Protein AF-B7GR57-F1 (afdb_monomer)

Solvent-accessible surface area (backbone atoms only — not comparable to full-atom values): 16287 Å² total; per-residue (Å²): 136,65,60,49,99,82,72,48,80,60,81,83,87,83,76,80,91,86,72,89,90,76,90,75,91,73,88,84,74,77,87,74,87,81,77,70,73,80,72,57,73,64,56,53,53,49,53,54,49,53,56,53,30,71,76,46,82,80,74,50,68,68,33,56,28,34,48,54,80,97,43,78,35,36,45,68,53,46,64,75,75,43,61,93,86,35,66,67,61,32,50,50,45,28,70,60,71,50,56,72,66,59,44,58,46,41,75,79,42,72,82,38,63,66,62,43,48,68,61,19,55,61,42,35,73,76,65,27,50,38,63,38,66,62,79,57,96,78,67,78,71,88,56,83,56,63,96,82,62,60,79,76,81,49,54,66,55,89,65,86,65,53,62,66,62,47,30,54,51,50,17,72,75,72,48,76,90,49,59,47,50,72,41,36,44,34,24,55,76,69,39,26,40,41,34,28,32,31,73,87,76,71,44,77,48,72,53,76,40,71,61,69,71,63,74,62,53,70,74,37,31,36,31,55,46,98,84,78,43,46,26,43,52,91,82,76,80,79,75,75,74,78,72,74,75,75,70,75,79,77,77,76,79,78,78,81,134

Mean predicted aligned error: 21.3 Å

Sequence (257 aa):
MSTDRNNRSHRPKGLPQGVAGTFEPGTGAGPDPDVRPPEPPDRIELMELERLARTMPAPAPGDIAWRFGEHTIPQQAIDMRYGRDDIRLQRLVILTHADEDTRRMLAVHMHDHDWIRSHATPLFKDRACVIIPRPDPWETTGTNPPADAMPDTRPVWPHPVDTDLIAEDCAAHLDIRRSYTPTRVSRTGNETHVECVDDTTHARRSYRTESNIAHLPDGACIEQAADERWHVVHDDPPLPPPTPRRQAARTRRHAPA

Radius of gyration: 36.75 Å; Cα contacts (8 Å, |Δi|>4): 281; chains: 1; bounding box: 107×54×96 Å

Secondary structure (DSSP, 8-state):
--B-TT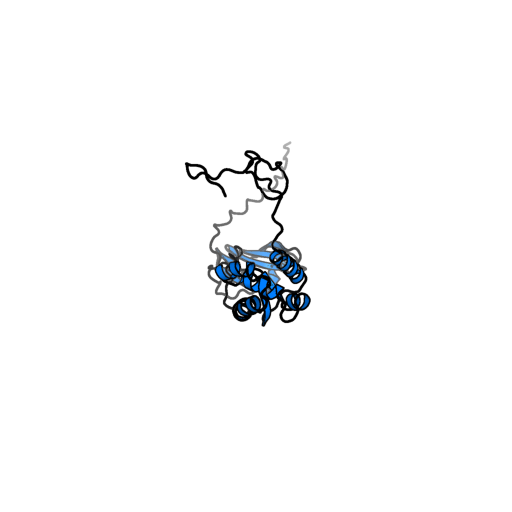S-B-PPS-PPTTSSS-----S-----TT-PPPPPHHHHHHHHHHHHHTTSPPPPTT-EEEEETTEEEEHHHHHHH--TT-HHHHHHHHHHHS-HHHHHHHHHSTT-HHHHHHHHHHHIIIIIEEE-PPPPTT----S---TT-S---SPBP-SPP-HHHHHHHHHHHS-TTS-EEEEEEEEETTEEEEEEEETTT--EEEEEESS-TT-PPTT-EEEE-TTS-EEE----PPPPPPPP-------------

Nearest PDB structures (foldseek):
  6sj9-assembly2_B  TM=4.297E-01  e=2.146E-01  Paenarthrobacter aurescens
  6sj9-assembly1_A  TM=2.996E-01  e=2.146E-01  Paenarthrobacter aurescens

Organism: Bifidobacterium longum subsp. infantis (strain ATCC 15697 / DSM 20088 / JCM 1222 / NCTC 11817 / S12) (NCBI:txid391904)

Structure (mmCIF, N/CA/C/O backbone):
data_AF-B7GR57-F1
#
_entry.id   AF-B7GR57-F1
#
loop_
_atom_site.group_PDB
_atom_site.id
_atom_site.type_symbol
_atom_site.label_atom_id
_atom_site.label_alt_id
_atom_site.label_comp_id
_atom_site.label_asym_id
_atom_site.label_entity_id
_atom_site.label_seq_id
_atom_site.pdbx_PDB_ins_code
_atom_site.Cartn_x
_atom_site.Cartn_y
_atom_site.Cartn_z
_atom_site.occupancy
_atom_site.B_iso_or_equiv
_atom_site.auth_seq_id
_atom_site.auth_comp_id
_atom_site.auth_asym_id
_atom_site.auth_atom_id
_atom_site.pdbx_PDB_model_num
ATOM 1 N N . MET A 1 1 ? 32.554 19.980 -52.578 1.00 51.47 1 MET A N 1
ATOM 2 C CA . MET A 1 1 ? 31.783 21.229 -52.386 1.00 51.47 1 MET A CA 1
ATOM 3 C C . MET A 1 1 ? 32.655 22.372 -52.872 1.00 51.47 1 MET A C 1
ATOM 5 O O . MET A 1 1 ? 33.810 22.397 -52.474 1.00 51.47 1 MET A O 1
ATOM 9 N N . SER A 1 2 ? 32.173 23.241 -53.764 1.00 48.97 2 SER A N 1
ATOM 10 C CA . SER A 1 2 ? 32.958 24.402 -54.214 1.00 48.97 2 SER A CA 1
ATOM 11 C C . SER A 1 2 ? 32.581 25.611 -53.364 1.00 48.97 2 SER A C 1
ATOM 13 O O . SER A 1 2 ? 31.403 25.957 -53.278 1.00 48.97 2 SER A O 1
ATOM 15 N N . THR A 1 3 ? 33.562 26.218 -52.711 1.00 46.53 3 THR A N 1
ATOM 16 C CA . THR A 1 3 ? 33.420 27.456 -51.938 1.00 46.53 3 THR A CA 1
ATOM 17 C C . THR A 1 3 ? 33.770 28.664 -52.805 1.00 46.53 3 THR A C 1
ATOM 19 O O . THR A 1 3 ? 34.581 28.559 -53.727 1.00 46.53 3 THR A O 1
ATOM 22 N N . ASP A 1 4 ? 33.123 29.804 -52.550 1.00 58.12 4 ASP A N 1
ATOM 23 C CA . ASP A 1 4 ? 33.490 31.072 -53.186 1.00 58.12 4 ASP A CA 1
ATOM 24 C C . ASP A 1 4 ? 34.725 31.713 -52.521 1.00 58.12 4 ASP A C 1
ATOM 26 O O . ASP A 1 4 ? 35.266 31.216 -51.530 1.00 58.12 4 ASP A O 1
ATOM 30 N N . ARG A 1 5 ? 35.180 32.849 -53.065 1.00 51.94 5 ARG A N 1
ATOM 31 C CA . ARG A 1 5 ? 36.373 33.573 -52.589 1.00 51.94 5 ARG A CA 1
ATOM 32 C C . ARG A 1 5 ? 36.265 34.071 -51.137 1.00 51.94 5 ARG A C 1
ATOM 34 O O . ARG A 1 5 ? 37.291 34.379 -50.541 1.00 51.94 5 ARG A O 1
ATOM 41 N N . ASN A 1 6 ? 35.060 34.107 -50.566 1.00 56.25 6 ASN A N 1
ATOM 42 C CA . ASN A 1 6 ? 34.787 34.472 -49.175 1.00 56.25 6 ASN A CA 1
ATOM 43 C C . ASN A 1 6 ? 34.425 33.249 -48.313 1.00 56.25 6 ASN A C 1
ATOM 45 O O . ASN A 1 6 ? 33.832 33.394 -47.243 1.00 56.25 6 ASN A O 1
ATOM 49 N N . ASN A 1 7 ? 34.799 32.047 -48.765 1.00 45.78 7 ASN A N 1
ATOM 50 C CA . ASN A 1 7 ? 34.619 30.780 -48.063 1.00 45.78 7 ASN A CA 1
ATOM 51 C C . ASN A 1 7 ? 33.151 30.443 -47.746 1.00 45.78 7 ASN A C 1
ATOM 53 O O . ASN A 1 7 ? 32.864 29.696 -46.809 1.00 45.78 7 ASN A O 1
ATOM 57 N N . ARG A 1 8 ? 32.204 30.975 -48.532 1.00 48.19 8 ARG A N 1
ATOM 58 C CA . ARG A 1 8 ? 30.791 30.599 -48.442 1.00 48.19 8 ARG A CA 1
ATOM 59 C C . ARG A 1 8 ? 30.508 29.461 -49.413 1.00 48.19 8 ARG A C 1
ATOM 61 O O . ARG A 1 8 ? 30.850 29.509 -50.594 1.00 48.19 8 ARG A O 1
ATOM 68 N N . SER A 1 9 ? 29.888 28.408 -48.899 1.00 51.06 9 SER A N 1
ATOM 69 C CA . SER A 1 9 ? 29.412 27.273 -49.685 1.00 51.06 9 SER A CA 1
ATOM 70 C C . SER A 1 9 ? 28.172 27.676 -50.485 1.00 51.06 9 SER A C 1
ATOM 72 O O . SER A 1 9 ? 27.147 28.011 -49.893 1.00 51.06 9 SER A O 1
ATOM 74 N N . HIS A 1 10 ? 28.245 27.627 -51.818 1.00 52.72 10 HIS A N 1
ATOM 75 C CA . HIS A 1 10 ? 27.093 27.862 -52.697 1.00 52.72 10 HIS A CA 1
ATOM 76 C C . HIS A 1 10 ? 26.659 26.563 -53.394 1.00 52.72 10 HIS A C 1
ATOM 78 O O . HIS A 1 10 ? 27.482 25.719 -53.756 1.00 52.72 10 HIS A O 1
ATOM 84 N N . ARG A 1 11 ? 25.345 26.393 -53.583 1.00 51.69 11 ARG A N 1
ATOM 85 C CA . ARG A 1 11 ? 24.742 25.205 -54.208 1.00 51.69 11 ARG A CA 1
ATOM 86 C C . ARG A 1 11 ? 24.835 25.298 -55.745 1.00 51.69 11 ARG A C 1
ATOM 88 O O . ARG A 1 11 ? 24.622 26.384 -56.289 1.00 51.69 11 ARG A O 1
ATOM 95 N N . PRO A 1 12 ? 25.122 24.211 -56.480 1.00 48.00 12 PRO A N 1
ATOM 96 C CA . PRO A 1 12 ? 25.027 24.220 -57.940 1.00 48.00 12 PRO A CA 1
ATOM 97 C C . PRO A 1 12 ? 23.567 24.439 -58.372 1.00 48.00 12 PRO A C 1
ATOM 99 O O . PRO A 1 12 ? 22.670 23.740 -57.902 1.00 48.00 12 PRO A O 1
ATOM 102 N N . LYS A 1 13 ? 23.313 25.424 -59.244 1.00 44.88 13 LYS A N 1
ATOM 103 C CA . LYS A 1 13 ? 21.980 25.684 -59.820 1.00 44.88 13 LYS A CA 1
ATOM 104 C C . LYS A 1 13 ? 21.628 24.564 -60.804 1.00 44.88 13 LYS A C 1
ATOM 106 O O . LYS A 1 13 ? 22.340 24.412 -61.792 1.00 44.88 13 LYS A O 1
ATOM 111 N N . GLY A 1 14 ? 20.537 23.827 -60.570 1.00 47.72 14 GLY A N 1
ATOM 112 C CA . GLY A 1 14 ? 20.011 22.909 -61.592 1.00 47.72 14 GLY A CA 1
ATOM 113 C C . GLY A 1 14 ? 19.096 21.756 -61.169 1.00 47.72 14 GLY A C 1
ATOM 114 O O . GLY A 1 14 ? 18.685 21.017 -62.055 1.00 47.72 14 GLY A O 1
ATOM 115 N N . LEU A 1 15 ? 18.749 21.568 -59.889 1.00 47.44 15 LEU A N 1
ATOM 116 C CA . LEU A 1 15 ? 17.776 20.532 -59.497 1.00 47.44 15 LEU A CA 1
ATOM 117 C C . LEU A 1 15 ? 16.394 21.130 -59.171 1.00 47.44 15 LEU A C 1
ATOM 119 O O . LEU A 1 15 ? 16.343 22.120 -58.437 1.00 47.44 15 LEU A O 1
ATOM 123 N N . PRO A 1 16 ? 15.290 20.547 -59.687 1.00 48.00 16 PRO A N 1
ATOM 124 C CA . PRO A 1 16 ? 13.930 20.966 -59.356 1.00 48.00 16 PRO A CA 1
ATOM 125 C C . PRO A 1 16 ? 13.632 20.800 -57.862 1.00 48.00 16 PRO A C 1
ATOM 127 O O . PRO A 1 16 ? 14.012 19.807 -57.240 1.00 48.00 16 PRO A O 1
ATOM 130 N N . GLN A 1 17 ? 12.931 21.776 -57.294 1.00 47.50 17 GLN A N 1
ATOM 131 C CA . GLN A 1 17 ? 12.506 21.788 -55.896 1.00 47.50 17 GLN A CA 1
ATOM 132 C C . GLN A 1 17 ? 11.404 20.729 -55.705 1.00 47.50 17 GLN A C 1
ATOM 134 O O . GLN A 1 17 ? 10.375 20.799 -56.372 1.00 47.50 17 GLN A O 1
ATOM 139 N N . GLY A 1 18 ? 11.623 19.739 -54.829 1.00 50.50 18 GLY A N 1
ATOM 140 C CA . GLY A 1 18 ? 10.564 18.811 -54.39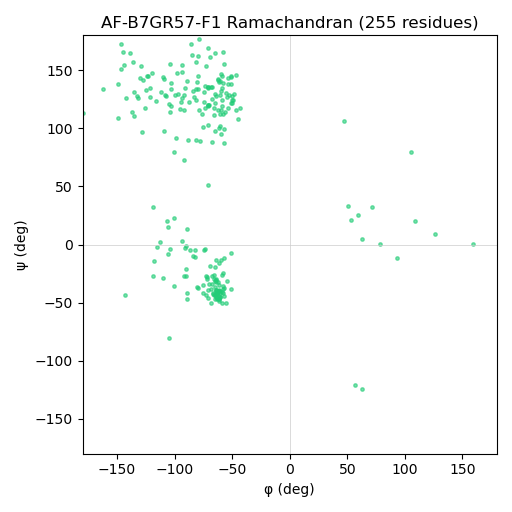8 1.00 50.50 18 GLY A CA 1
ATOM 141 C C . GLY A 1 18 ? 10.808 17.304 -54.540 1.00 50.50 18 GLY A C 1
ATOM 142 O O . GLY A 1 18 ? 9.874 16.547 -54.297 1.00 50.50 18 GLY A O 1
ATOM 143 N N . VAL A 1 19 ? 12.013 16.822 -54.873 1.00 39.34 19 VAL A N 1
ATOM 144 C CA . VAL A 1 19 ? 12.301 15.372 -54.829 1.00 39.34 19 VAL A CA 1
ATOM 145 C C . VAL A 1 19 ? 13.527 15.076 -53.965 1.00 39.34 19 VAL A C 1
ATOM 147 O O . VAL A 1 19 ? 14.629 15.524 -54.258 1.00 39.34 19 VAL A O 1
ATOM 150 N N . ALA A 1 20 ? 13.259 14.314 -52.900 1.00 40.16 20 ALA A N 1
ATOM 151 C CA . ALA A 1 20 ? 14.152 13.655 -51.945 1.00 40.16 20 ALA A CA 1
ATOM 152 C C . ALA A 1 20 ? 15.307 14.490 -51.346 1.00 40.16 20 ALA A C 1
ATOM 154 O O . ALA A 1 20 ? 16.362 14.672 -51.948 1.00 40.16 20 ALA A O 1
ATOM 155 N N . GLY A 1 21 ? 15.148 14.868 -50.069 1.00 45.56 21 GLY A N 1
ATOM 156 C CA . GLY A 1 21 ? 16.289 15.076 -49.166 1.00 45.56 21 GLY A CA 1
ATOM 157 C C . GLY A 1 21 ? 16.644 16.506 -48.752 1.00 45.56 21 GLY A C 1
ATOM 158 O O . GLY A 1 21 ? 17.762 16.713 -48.290 1.00 45.56 21 GLY A O 1
ATOM 159 N N . THR A 1 22 ? 15.748 17.494 -48.849 1.00 36.78 22 THR A N 1
ATOM 160 C CA . THR A 1 22 ? 15.976 18.800 -48.196 1.00 36.78 22 THR A CA 1
ATOM 161 C C . THR A 1 22 ? 14.734 19.331 -47.503 1.00 36.78 22 THR A C 1
ATOM 163 O O . THR A 1 22 ? 13.761 19.686 -48.159 1.00 36.78 22 THR A O 1
ATOM 166 N N . PHE A 1 23 ? 14.811 19.407 -46.176 1.00 37.41 23 PHE A N 1
ATOM 167 C CA . PHE A 1 23 ? 13.904 20.174 -45.333 1.00 37.41 23 PHE A CA 1
ATOM 168 C C . PHE A 1 23 ? 14.179 21.671 -45.561 1.00 37.41 23 PHE A C 1
ATOM 170 O O . PHE A 1 23 ? 15.308 22.121 -45.360 1.00 37.41 23 PHE A O 1
ATOM 177 N N . GLU A 1 24 ? 13.180 22.432 -46.011 1.00 36.88 24 GLU A N 1
ATOM 178 C CA . GLU A 1 24 ? 13.193 23.895 -45.908 1.00 36.88 24 GLU A CA 1
ATOM 179 C C . GLU A 1 24 ? 12.524 24.303 -44.590 1.00 36.88 24 GLU A C 1
ATOM 181 O O . GLU A 1 24 ? 11.445 23.791 -44.284 1.00 36.88 24 GLU A O 1
ATOM 186 N N . PRO A 1 25 ? 13.092 25.240 -43.809 1.00 38.09 25 PRO A N 1
ATOM 187 C CA . PRO A 1 25 ? 12.359 25.858 -42.722 1.00 38.09 25 PRO A CA 1
ATOM 188 C C . PRO A 1 25 ? 11.417 26.901 -43.336 1.00 38.09 25 PRO A C 1
ATOM 190 O O . PRO A 1 25 ? 11.780 28.060 -43.529 1.00 38.09 25 PRO A O 1
ATOM 193 N N . GLY A 1 26 ? 10.211 26.464 -43.691 1.00 33.47 26 GLY A N 1
ATOM 194 C CA . GLY A 1 26 ? 9.129 27.359 -44.075 1.00 33.47 26 GLY A CA 1
ATOM 195 C C . GLY A 1 26 ? 8.702 28.201 -42.875 1.00 33.47 26 GLY A C 1
ATOM 196 O O . GLY A 1 26 ? 8.230 27.684 -41.865 1.00 33.47 26 GLY A O 1
ATOM 197 N N . THR A 1 27 ? 8.868 29.514 -42.979 1.00 43.94 27 THR A N 1
ATOM 198 C CA . THR A 1 27 ? 8.220 30.487 -42.100 1.00 43.94 27 THR A CA 1
ATOM 199 C C . THR A 1 27 ? 6.701 30.358 -42.216 1.00 43.94 27 THR A C 1
ATOM 201 O O . THR A 1 27 ? 6.147 30.663 -43.269 1.00 43.94 27 THR A O 1
ATOM 204 N N . GLY A 1 28 ? 6.043 29.973 -41.120 1.00 42.38 28 GLY A N 1
ATOM 205 C CA . GLY A 1 28 ? 4.605 30.163 -40.917 1.00 42.38 28 GLY A CA 1
ATOM 206 C C . GLY A 1 28 ? 3.734 28.913 -41.054 1.00 42.38 28 GLY A C 1
ATOM 207 O O . GLY A 1 28 ? 3.037 28.754 -42.045 1.00 42.38 28 GLY A O 1
ATOM 208 N N . ALA A 1 29 ? 3.695 28.093 -40.006 1.00 36.88 29 ALA A N 1
ATOM 209 C CA . ALA A 1 29 ? 2.495 27.410 -39.517 1.00 36.88 29 ALA A CA 1
ATOM 210 C C . ALA A 1 29 ? 2.796 26.952 -38.082 1.00 36.88 29 ALA A C 1
ATOM 212 O O . ALA A 1 29 ? 3.901 26.486 -37.807 1.00 36.88 29 ALA A O 1
ATOM 213 N N . GLY A 1 30 ? 1.865 27.176 -37.152 1.00 38.91 30 GLY A N 1
ATOM 214 C CA . GLY A 1 30 ? 2.010 26.752 -35.757 1.00 38.91 30 GLY A CA 1
ATOM 215 C C . GLY A 1 30 ? 2.214 25.236 -35.634 1.00 38.91 30 GLY A C 1
ATOM 216 O O . GLY A 1 30 ? 1.990 24.515 -36.605 1.00 38.91 30 GLY A O 1
ATOM 217 N N . PRO A 1 31 ? 2.651 24.742 -34.462 1.00 38.84 31 PRO A N 1
ATOM 218 C CA . PRO A 1 31 ? 2.832 23.314 -34.251 1.00 38.84 31 PRO A CA 1
ATOM 219 C C . PRO A 1 31 ? 1.481 22.626 -34.444 1.00 38.84 31 PRO A C 1
ATOM 221 O O . PRO A 1 31 ? 0.562 22.852 -33.663 1.00 38.84 31 PRO A O 1
ATOM 224 N N . ASP A 1 32 ? 1.364 21.835 -35.506 1.00 40.41 32 ASP A N 1
ATOM 225 C CA . ASP A 1 32 ? 0.252 20.915 -35.700 1.00 40.41 32 ASP A CA 1
ATOM 226 C C . ASP A 1 32 ? 0.361 19.844 -34.597 1.00 40.41 32 ASP A C 1
ATOM 228 O O . ASP A 1 32 ? 1.355 19.108 -34.568 1.00 40.41 32 ASP A O 1
ATOM 232 N N . PRO A 1 33 ? -0.557 19.800 -33.614 1.00 43.97 33 PRO A N 1
ATOM 233 C CA . PRO A 1 33 ? -0.409 18.946 -32.437 1.00 43.97 33 PRO A CA 1
ATOM 234 C C . PRO A 1 33 ? -0.648 17.453 -32.724 1.00 43.97 33 PRO A C 1
ATOM 236 O O . PRO A 1 33 ? -0.456 16.639 -31.821 1.00 43.97 33 PRO A O 1
ATOM 239 N N . ASP A 1 34 ? -1.031 17.082 -33.952 1.00 47.88 34 ASP A N 1
ATOM 240 C CA . ASP A 1 34 ? -1.599 15.760 -34.250 1.00 47.88 34 ASP A CA 1
ATOM 241 C C . ASP A 1 34 ? -0.665 14.754 -34.944 1.00 47.88 34 ASP A C 1
ATOM 243 O O . ASP A 1 34 ? -1.030 13.586 -35.091 1.00 47.88 34 ASP A O 1
ATOM 247 N N . VAL A 1 35 ? 0.569 15.121 -35.310 1.00 46.31 35 VAL A N 1
ATOM 248 C CA . VAL A 1 35 ? 1.545 14.141 -35.831 1.00 46.31 35 VAL A CA 1
ATOM 249 C C . VAL A 1 35 ? 2.523 13.748 -34.731 1.00 46.31 35 VAL A C 1
ATOM 251 O O . VAL A 1 35 ? 3.656 14.227 -34.651 1.00 46.31 35 VAL A O 1
ATOM 254 N N . ARG A 1 36 ? 2.078 12.841 -33.857 1.00 44.88 36 ARG A N 1
ATOM 255 C CA . ARG A 1 36 ? 2.979 12.157 -32.925 1.00 44.88 36 ARG A CA 1
ATOM 256 C C . ARG A 1 36 ? 3.954 11.292 -33.741 1.00 44.88 36 ARG A C 1
ATOM 258 O O . ARG A 1 36 ? 3.491 10.519 -34.582 1.00 44.88 36 ARG A O 1
ATOM 265 N N . PRO A 1 37 ? 5.280 11.379 -33.514 1.00 45.72 37 PRO A N 1
ATOM 266 C CA . PRO A 1 37 ? 6.219 10.410 -34.072 1.00 45.72 37 PRO A CA 1
ATOM 267 C C . PRO A 1 37 ? 5.743 8.989 -33.736 1.00 45.72 37 PRO A C 1
ATOM 269 O O . PRO A 1 37 ? 5.202 8.807 -32.638 1.00 45.72 37 PRO A O 1
ATOM 272 N N . PRO A 1 38 ? 5.923 7.995 -34.630 1.00 49.47 38 PRO A N 1
ATOM 273 C CA . PRO A 1 38 ? 5.580 6.619 -34.303 1.00 49.47 38 PRO A CA 1
ATOM 274 C C . PRO A 1 38 ? 6.282 6.253 -33.000 1.00 49.47 38 PRO A C 1
ATOM 276 O O . PRO A 1 38 ? 7.480 6.509 -32.838 1.00 49.47 38 PRO A O 1
ATOM 279 N N . GLU A 1 39 ? 5.514 5.734 -32.045 1.00 54.12 39 GLU A N 1
ATOM 280 C CA . GLU A 1 39 ? 6.090 5.353 -30.767 1.00 54.12 39 GLU A CA 1
ATOM 281 C C . GLU A 1 39 ? 7.199 4.321 -31.012 1.00 54.12 39 GLU A C 1
ATOM 283 O O . GLU A 1 39 ? 7.040 3.450 -31.876 1.00 54.12 39 GLU A O 1
ATOM 288 N N . PRO A 1 40 ? 8.340 4.419 -30.303 1.00 61.91 40 PRO A N 1
ATOM 289 C CA . PRO A 1 40 ? 9.406 3.440 -30.442 1.00 61.91 40 PRO A CA 1
ATOM 290 C C . PRO A 1 40 ? 8.826 2.028 -30.275 1.00 61.91 40 PRO A C 1
ATOM 292 O O . PRO A 1 40 ? 8.003 1.832 -29.378 1.00 61.91 40 PRO A O 1
ATOM 295 N N . PRO A 1 41 ? 9.240 1.042 -31.090 1.00 64.38 41 PRO A N 1
ATOM 296 C CA . PRO A 1 41 ? 8.655 -0.302 -31.072 1.00 64.38 41 PRO A CA 1
ATOM 297 C C . PRO A 1 41 ? 8.683 -0.938 -29.674 1.00 64.38 41 PRO A C 1
ATOM 299 O O . PRO A 1 41 ? 7.759 -1.648 -29.294 1.00 64.38 41 PRO A O 1
ATOM 302 N N . ASP A 1 42 ? 9.688 -0.597 -28.868 1.00 71.88 42 ASP A N 1
ATOM 303 C CA . ASP A 1 42 ? 9.821 -1.080 -27.495 1.00 71.88 42 ASP A CA 1
ATOM 304 C C . ASP A 1 42 ? 8.790 -0.456 -26.528 1.00 71.88 42 ASP A C 1
ATOM 306 O O . ASP A 1 42 ? 8.374 -1.093 -25.566 1.00 71.88 42 ASP A O 1
ATOM 310 N N . ARG A 1 43 ? 8.305 0.767 -26.787 1.00 72.19 43 ARG A N 1
ATOM 311 C CA . ARG A 1 43 ? 7.237 1.392 -25.983 1.00 72.19 43 ARG A CA 1
ATOM 312 C C . ARG A 1 43 ? 5.892 0.707 -26.219 1.00 72.19 43 ARG A C 1
ATOM 314 O O . ARG A 1 43 ? 5.148 0.482 -25.268 1.00 72.19 43 ARG A O 1
ATOM 321 N N . ILE A 1 44 ? 5.616 0.337 -27.468 1.00 80.69 44 ILE A N 1
ATOM 322 C CA . ILE A 1 44 ? 4.416 -0.424 -27.837 1.00 80.69 44 ILE A CA 1
ATOM 323 C C . ILE A 1 44 ? 4.454 -1.807 -27.174 1.00 80.69 44 ILE A C 1
ATOM 325 O O . ILE A 1 44 ? 3.472 -2.216 -26.558 1.00 80.69 44 ILE A O 1
ATOM 329 N N . GLU A 1 45 ? 5.601 -2.493 -27.219 1.00 83.69 45 GLU A N 1
ATOM 330 C CA . GLU A 1 45 ? 5.783 -3.792 -26.553 1.00 83.69 45 GLU A CA 1
ATOM 331 C C . GLU A 1 45 ? 5.535 -3.712 -25.037 1.00 83.69 45 GLU A C 1
ATOM 333 O O . GLU A 1 45 ? 4.856 -4.580 -24.483 1.00 83.69 45 GLU A O 1
ATOM 338 N N . LEU A 1 46 ? 6.005 -2.651 -24.367 1.00 82.94 46 LEU A N 1
ATOM 339 C CA . LEU A 1 46 ? 5.724 -2.431 -22.946 1.00 82.94 46 LEU A CA 1
ATOM 340 C C . LEU A 1 46 ? 4.228 -2.190 -22.682 1.00 82.94 46 LEU A C 1
ATOM 342 O O . LEU A 1 46 ? 3.651 -2.827 -21.802 1.00 82.94 46 LEU A O 1
ATOM 346 N N . MET A 1 47 ? 3.573 -1.333 -23.471 1.00 83.81 47 MET A N 1
ATOM 347 C CA . MET A 1 47 ? 2.141 -1.042 -23.315 1.00 83.81 47 MET A CA 1
ATOM 348 C C . MET A 1 47 ? 1.266 -2.287 -23.493 1.00 83.81 47 MET A C 1
ATOM 350 O O . MET A 1 47 ? 0.304 -2.504 -22.751 1.00 83.81 47 MET A O 1
ATOM 354 N N . GLU A 1 48 ? 1.576 -3.122 -24.481 1.00 86.44 48 GLU A N 1
ATOM 355 C CA . GLU A 1 48 ? 0.833 -4.357 -24.702 1.00 86.44 48 GLU A CA 1
ATOM 356 C C . GLU A 1 48 ? 1.103 -5.393 -23.602 1.00 86.44 48 GLU A C 1
ATOM 358 O O . GLU A 1 48 ? 0.190 -6.130 -23.214 1.00 86.44 48 GLU A O 1
ATOM 363 N N . LEU A 1 49 ? 2.325 -5.433 -23.062 1.00 86.94 49 LEU A N 1
ATOM 364 C CA . LEU A 1 49 ? 2.667 -6.262 -21.909 1.00 86.94 49 LEU A CA 1
ATOM 365 C C . LEU A 1 49 ? 1.904 -5.820 -20.649 1.00 86.94 49 LEU A C 1
ATOM 367 O O . LEU A 1 49 ? 1.335 -6.660 -19.953 1.00 86.94 49 LEU A O 1
ATOM 371 N N . GLU A 1 50 ? 1.807 -4.517 -20.387 1.00 86.31 50 GLU A N 1
ATOM 372 C CA . GLU A 1 50 ? 1.001 -3.966 -19.290 1.00 86.31 50 GLU A CA 1
ATOM 373 C C . GLU A 1 50 ? -0.490 -4.271 -19.448 1.00 86.31 50 GLU A C 1
ATOM 375 O O . GLU A 1 50 ? -1.194 -4.543 -18.471 1.00 86.31 50 GLU A O 1
ATOM 380 N N . ARG A 1 51 ? -1.011 -4.195 -20.678 1.00 87.50 51 ARG A N 1
ATOM 381 C CA . ARG A 1 51 ? -2.407 -4.539 -20.959 1.00 87.50 51 ARG A CA 1
ATOM 382 C C . ARG A 1 51 ? -2.671 -6.013 -20.661 1.00 87.50 51 ARG A C 1
ATOM 384 O O . ARG A 1 51 ? -3.701 -6.319 -20.067 1.00 87.50 51 ARG A O 1
ATOM 391 N N . LEU A 1 52 ? -1.753 -6.901 -21.041 1.00 86.44 52 LEU A N 1
ATOM 392 C CA . LEU A 1 52 ? -1.839 -8.325 -20.721 1.00 86.44 52 LEU A CA 1
ATOM 393 C C . LEU A 1 52 ? -1.781 -8.557 -19.204 1.00 86.44 52 LEU A C 1
ATOM 395 O O . LEU A 1 52 ? -2.645 -9.247 -18.666 1.00 86.44 52 LEU A O 1
ATOM 399 N N . ALA A 1 53 ? -0.837 -7.922 -18.503 1.00 86.38 53 ALA A N 1
ATOM 400 C CA . ALA A 1 53 ? -0.694 -8.037 -17.051 1.00 86.38 53 ALA A CA 1
ATOM 401 C C . ALA A 1 53 ? -1.969 -7.630 -16.293 1.00 86.38 53 ALA A C 1
ATOM 403 O O . ALA A 1 53 ? -2.350 -8.295 -15.338 1.00 86.38 53 ALA A O 1
ATOM 404 N N . ARG A 1 54 ? -2.688 -6.600 -16.759 1.00 86.94 54 ARG A N 1
ATOM 405 C CA . ARG A 1 54 ? -3.968 -6.165 -16.163 1.00 86.94 54 ARG A CA 1
ATOM 406 C C . ARG A 1 54 ? -5.103 -7.184 -16.268 1.00 86.94 54 ARG A C 1
ATOM 408 O O . ARG A 1 54 ? -6.082 -7.068 -15.541 1.00 86.94 54 ARG A O 1
ATOM 415 N N . THR A 1 55 ? -5.000 -8.155 -17.172 1.00 89.81 55 THR A N 1
ATOM 416 C CA . THR A 1 55 ? -5.981 -9.249 -17.278 1.00 89.81 55 THR A CA 1
ATOM 417 C C . THR A 1 55 ? -5.663 -10.424 -16.353 1.00 89.81 55 THR A C 1
ATOM 419 O O . THR A 1 55 ? -6.445 -11.368 -16.274 1.00 89.81 55 THR A O 1
ATOM 422 N N . MET A 1 56 ? -4.523 -10.370 -15.661 1.00 83.94 56 MET A N 1
ATOM 423 C CA . MET A 1 56 ? -4.042 -11.407 -14.758 1.00 83.94 56 MET A CA 1
ATOM 424 C C . MET A 1 56 ? -4.252 -10.993 -13.296 1.00 83.94 56 MET A C 1
ATOM 426 O O . MET A 1 56 ? -4.318 -9.797 -12.997 1.00 83.94 56 MET A O 1
ATOM 430 N N . PRO A 1 57 ? -4.357 -11.960 -12.367 1.00 82.88 57 PRO A N 1
ATOM 431 C CA . PRO A 1 57 ? -4.324 -11.652 -10.944 1.00 82.88 57 PRO A CA 1
ATOM 432 C C . PRO A 1 57 ? -3.016 -10.940 -10.577 1.00 82.88 57 PRO A C 1
ATOM 434 O O . PRO A 1 57 ? -1.956 -11.224 -11.141 1.00 82.88 57 PRO A O 1
ATOM 437 N N . ALA A 1 58 ? -3.099 -10.014 -9.620 1.00 81.00 58 ALA A N 1
ATOM 438 C CA . ALA A 1 58 ? -1.918 -9.357 -9.080 1.00 81.00 58 ALA A CA 1
ATOM 439 C C . ALA A 1 58 ? -0.982 -10.400 -8.434 1.00 81.00 58 ALA A C 1
ATOM 441 O O . ALA A 1 58 ? -1.478 -11.331 -7.792 1.00 81.00 58 ALA A O 1
ATOM 442 N N . PRO A 1 59 ? 0.346 -10.260 -8.590 1.00 81.44 59 PRO A N 1
ATOM 443 C CA . PRO A 1 59 ? 1.294 -11.213 -8.032 1.00 81.44 59 PRO A CA 1
ATOM 444 C C . PRO A 1 59 ? 1.290 -11.117 -6.501 1.00 81.44 59 PRO A C 1
ATOM 446 O O . PRO A 1 59 ? 1.273 -10.022 -5.931 1.00 81.44 59 PRO A O 1
ATOM 449 N N . ALA A 1 60 ? 1.272 -12.268 -5.837 1.00 81.19 60 ALA A N 1
ATOM 450 C CA . ALA A 1 60 ? 1.220 -12.377 -4.388 1.00 81.19 60 ALA A CA 1
ATOM 451 C C . ALA A 1 60 ? 2.626 -12.288 -3.764 1.00 81.19 60 ALA A C 1
ATOM 453 O O . ALA A 1 60 ? 3.633 -12.495 -4.445 1.00 81.19 60 ALA A O 1
ATOM 454 N N . PRO A 1 61 ? 2.731 -12.022 -2.450 1.00 82.81 61 PRO A N 1
ATOM 455 C CA . PRO A 1 61 ? 3.989 -12.140 -1.722 1.00 82.81 61 PRO A CA 1
ATOM 456 C C . PRO A 1 61 ? 4.709 -13.470 -1.970 1.00 82.81 61 PRO A C 1
ATOM 458 O O . PRO A 1 61 ? 4.162 -14.537 -1.696 1.00 82.81 61 PRO A O 1
ATOM 461 N N . GLY A 1 62 ? 5.962 -13.394 -2.420 1.00 78.75 62 GLY A N 1
ATOM 462 C CA . GLY A 1 62 ? 6.780 -14.554 -2.781 1.00 78.75 62 GLY A CA 1
ATOM 463 C C . GLY A 1 62 ? 6.729 -14.943 -4.261 1.00 78.75 62 GLY A C 1
ATOM 464 O O . GLY A 1 62 ? 7.583 -15.718 -4.693 1.00 78.75 62 GLY A O 1
ATOM 465 N N . ASP A 1 63 ? 5.804 -14.386 -5.046 1.00 83.94 63 ASP A N 1
ATOM 466 C CA . ASP A 1 63 ? 5.771 -14.597 -6.493 1.00 83.94 63 ASP A CA 1
ATOM 467 C C . ASP A 1 63 ? 6.901 -13.836 -7.190 1.00 83.94 63 ASP A C 1
ATOM 469 O O . ASP A 1 63 ? 7.378 -12.799 -6.724 1.00 83.94 63 ASP A O 1
ATOM 473 N N . ILE A 1 64 ? 7.313 -14.341 -8.352 1.00 84.56 64 ILE A N 1
ATOM 474 C CA . ILE A 1 64 ? 8.254 -13.644 -9.228 1.00 84.56 64 ILE A CA 1
ATOM 475 C C . ILE A 1 64 ? 7.476 -12.656 -10.100 1.00 84.56 64 ILE A C 1
ATOM 477 O O . ILE A 1 64 ? 6.473 -13.000 -10.734 1.00 84.56 64 ILE A O 1
ATOM 481 N N . ALA A 1 65 ? 7.969 -11.426 -10.163 1.00 88.62 65 ALA A N 1
ATOM 482 C CA . ALA A 1 65 ? 7.445 -10.382 -11.021 1.00 88.62 65 ALA A CA 1
ATOM 483 C C . ALA A 1 65 ? 8.574 -9.575 -11.663 1.00 88.62 65 ALA A C 1
ATOM 485 O O . ALA A 1 65 ? 9.733 -9.614 -11.254 1.00 88.62 65 ALA A O 1
ATOM 486 N N . TRP A 1 66 ? 8.209 -8.826 -12.691 1.00 90.25 66 TRP A N 1
ATOM 487 C CA . TRP A 1 66 ? 9.102 -8.004 -13.479 1.00 90.25 66 TRP A CA 1
ATOM 488 C C . TRP A 1 66 ? 8.726 -6.545 -13.325 1.00 90.25 66 TRP A C 1
ATOM 490 O O . TRP A 1 66 ? 7.592 -6.157 -13.599 1.00 90.25 66 TRP A O 1
ATOM 500 N N . ARG A 1 67 ? 9.680 -5.728 -12.894 1.00 86.25 67 ARG A N 1
ATOM 501 C CA . ARG A 1 67 ? 9.478 -4.293 -12.732 1.00 86.25 67 ARG A CA 1
ATOM 502 C C . ARG A 1 67 ? 9.912 -3.569 -13.995 1.00 86.25 67 ARG A C 1
ATOM 504 O O . ARG A 1 67 ? 11.061 -3.698 -14.409 1.00 86.25 67 ARG A O 1
ATOM 511 N N . PHE A 1 68 ? 9.028 -2.762 -14.562 1.00 84.31 68 PHE A N 1
ATOM 512 C CA . PHE A 1 68 ? 9.336 -1.835 -15.644 1.00 84.31 68 PHE A CA 1
ATOM 513 C C . PHE A 1 68 ? 8.833 -0.439 -15.260 1.00 84.31 68 PHE A C 1
ATOM 515 O O . PHE A 1 68 ? 7.651 -0.135 -15.391 1.00 84.31 68 PHE A O 1
ATOM 522 N N . GLY A 1 69 ? 9.725 0.404 -14.729 1.00 76.00 69 GLY A N 1
ATOM 523 C CA . GLY A 1 69 ? 9.348 1.694 -14.153 1.00 76.00 69 GLY A CA 1
ATOM 524 C C . GLY A 1 69 ? 8.431 1.491 -12.946 1.00 76.00 69 GLY A C 1
ATOM 525 O O . GLY A 1 69 ? 8.775 0.739 -12.036 1.00 76.00 69 GLY A O 1
ATOM 526 N N . GLU A 1 70 ? 7.254 2.111 -12.988 1.00 76.62 70 GLU A N 1
ATOM 527 C CA . GLU A 1 70 ? 6.195 1.977 -11.974 1.00 76.62 70 GLU A CA 1
ATOM 528 C C . GLU A 1 70 ? 5.329 0.717 -12.163 1.00 76.62 70 GLU A C 1
ATOM 530 O O . GLU A 1 70 ? 4.434 0.437 -11.367 1.00 76.62 70 GLU A O 1
ATOM 535 N N . HIS A 1 71 ? 5.554 -0.051 -13.234 1.00 81.56 71 HIS A N 1
ATOM 536 C CA . HIS A 1 71 ? 4.716 -1.194 -13.578 1.00 81.56 71 HIS A CA 1
ATOM 537 C C . HIS A 1 71 ? 5.310 -2.506 -13.073 1.00 81.56 71 HIS A C 1
ATOM 539 O O . HIS A 1 71 ? 6.460 -2.841 -13.360 1.00 81.56 71 HIS A O 1
ATOM 545 N N . THR A 1 72 ? 4.480 -3.282 -12.377 1.00 87.38 72 THR A N 1
ATOM 546 C CA . THR A 1 72 ? 4.795 -4.642 -11.933 1.00 87.38 72 THR A CA 1
ATOM 547 C C . THR A 1 72 ? 4.064 -5.641 -12.821 1.00 87.38 72 THR A C 1
ATOM 549 O O . THR A 1 72 ? 2.835 -5.707 -12.830 1.00 87.38 72 THR A O 1
ATOM 552 N N . ILE A 1 73 ? 4.827 -6.418 -13.581 1.00 88.94 73 ILE A N 1
ATOM 553 C CA . ILE A 1 73 ? 4.346 -7.397 -14.552 1.00 88.94 73 ILE A CA 1
ATOM 554 C C . ILE A 1 73 ? 4.537 -8.807 -13.969 1.00 88.94 73 ILE A C 1
ATOM 556 O O . ILE A 1 73 ? 5.669 -9.177 -13.666 1.00 88.94 73 ILE A O 1
ATOM 560 N N . PRO A 1 74 ? 3.484 -9.626 -13.805 1.00 88.38 74 PRO A N 1
ATOM 561 C CA . PRO A 1 74 ? 3.628 -10.996 -13.306 1.00 88.38 74 PRO A CA 1
ATOM 562 C C . PRO A 1 74 ? 4.532 -11.850 -14.206 1.00 88.38 74 PRO A C 1
ATOM 564 O O . PRO A 1 74 ? 4.477 -11.716 -15.432 1.00 88.38 74 PRO A O 1
ATOM 567 N N . GLN A 1 75 ? 5.294 -12.792 -13.630 1.00 89.06 75 GLN A N 1
ATOM 568 C CA . GLN A 1 75 ? 6.112 -13.746 -14.401 1.00 89.06 75 GLN A CA 1
ATOM 569 C C . GLN A 1 75 ? 5.302 -14.459 -15.498 1.00 89.06 75 GLN A C 1
ATOM 571 O O . GLN A 1 75 ? 5.784 -14.618 -16.615 1.00 89.06 75 GLN A O 1
ATOM 576 N N . GLN A 1 76 ? 4.040 -14.802 -15.222 1.00 87.94 76 GLN A N 1
ATOM 577 C CA . GLN A 1 76 ? 3.154 -15.448 -16.192 1.00 87.94 76 GLN A CA 1
ATOM 578 C C . GLN A 1 76 ? 2.966 -14.625 -17.480 1.00 87.94 76 GLN A C 1
ATOM 580 O O . GLN A 1 76 ? 2.930 -15.191 -18.571 1.00 87.94 76 GLN A O 1
ATOM 585 N N . ALA A 1 77 ? 2.877 -13.294 -17.384 1.00 89.31 77 ALA A N 1
ATOM 586 C CA . ALA A 1 77 ? 2.755 -12.430 -18.559 1.00 89.31 77 ALA A CA 1
ATOM 587 C C . ALA A 1 77 ? 4.036 -12.433 -19.406 1.00 89.31 77 ALA A C 1
ATOM 589 O O . ALA A 1 77 ? 3.961 -12.353 -20.633 1.00 89.31 77 ALA A O 1
ATOM 590 N N . ILE A 1 78 ? 5.199 -12.556 -18.759 1.00 90.25 78 ILE A N 1
ATOM 591 C CA . ILE A 1 78 ? 6.492 -12.676 -19.436 1.00 90.25 78 ILE A CA 1
ATOM 592 C C . ILE A 1 78 ? 6.582 -14.010 -20.170 1.00 90.25 78 ILE A C 1
ATOM 594 O O . ILE A 1 78 ? 6.850 -14.013 -21.369 1.00 90.25 78 ILE A O 1
ATOM 598 N N . ASP A 1 79 ? 6.272 -15.115 -19.491 1.00 89.12 79 ASP A N 1
ATOM 599 C CA . ASP A 1 79 ? 6.349 -16.466 -20.059 1.00 89.12 79 ASP A CA 1
ATOM 600 C C . ASP A 1 79 ? 5.397 -16.661 -21.249 1.00 89.12 79 ASP A C 1
ATOM 602 O O . ASP A 1 79 ? 5.697 -17.404 -22.182 1.00 89.12 79 ASP A O 1
ATOM 606 N N . MET A 1 80 ? 4.246 -15.980 -21.243 1.00 89.44 80 MET A N 1
ATOM 607 C CA . MET A 1 80 ? 3.289 -16.029 -22.351 1.00 89.44 80 MET A CA 1
ATOM 608 C C . MET A 1 80 ? 3.751 -15.266 -23.598 1.00 89.44 80 MET A C 1
ATOM 610 O O . MET A 1 80 ? 3.297 -15.579 -24.699 1.00 89.44 80 MET A O 1
ATOM 614 N N . ARG A 1 81 ? 4.598 -14.241 -23.443 1.00 87.81 81 ARG A N 1
ATOM 615 C CA . ARG A 1 81 ? 4.924 -13.289 -24.519 1.00 87.81 81 ARG A CA 1
ATOM 616 C C . ARG A 1 81 ? 6.349 -13.432 -25.046 1.00 87.81 81 ARG A C 1
ATOM 618 O O . ARG A 1 81 ? 6.602 -13.135 -26.218 1.00 87.81 81 ARG A O 1
ATOM 625 N N . TYR A 1 82 ? 7.263 -13.882 -24.195 1.00 88.81 82 TYR A N 1
ATOM 626 C CA . TYR A 1 82 ? 8.687 -13.942 -24.477 1.00 88.81 82 TYR A CA 1
ATOM 627 C C . TYR A 1 82 ? 9.202 -15.370 -24.353 1.00 88.81 82 TYR A C 1
ATOM 629 O O . TYR A 1 82 ? 8.916 -16.085 -23.395 1.00 88.81 82 TYR A O 1
ATOM 637 N N . GLY A 1 83 ? 10.000 -15.778 -25.336 1.00 83.19 83 GLY A N 1
ATOM 638 C CA . GLY A 1 83 ? 10.742 -17.027 -25.255 1.00 83.19 83 GLY A CA 1
ATOM 639 C C . GLY A 1 83 ? 11.883 -16.950 -24.240 1.00 83.19 83 GLY A C 1
ATOM 640 O O . GLY A 1 83 ? 12.291 -15.879 -23.781 1.00 83.19 83 GLY A O 1
ATOM 641 N N . ARG A 1 84 ? 12.467 -18.113 -23.939 1.00 74.50 84 ARG A N 1
ATOM 642 C CA . ARG A 1 84 ? 13.744 -18.172 -23.225 1.00 74.50 84 ARG A CA 1
ATOM 643 C C . ARG A 1 84 ? 14.782 -17.413 -24.055 1.00 74.50 84 ARG A C 1
ATOM 645 O O . ARG A 1 84 ? 15.039 -17.816 -25.183 1.00 74.50 84 ARG A O 1
ATOM 652 N N . ASP A 1 85 ? 15.363 -16.358 -23.480 1.00 79.62 85 ASP A N 1
ATOM 653 C CA . ASP A 1 85 ? 16.385 -15.511 -24.123 1.00 79.62 85 ASP A CA 1
ATOM 654 C C . ASP A 1 85 ? 15.857 -14.591 -25.254 1.00 79.62 85 ASP A C 1
ATOM 656 O O . ASP A 1 85 ? 16.559 -14.304 -26.221 1.00 79.62 85 ASP A O 1
ATOM 660 N N . ASP A 1 86 ? 14.608 -14.114 -25.143 1.00 89.38 86 ASP A N 1
ATOM 661 C CA . ASP A 1 86 ? 14.019 -13.166 -26.104 1.00 89.38 86 ASP A CA 1
ATOM 662 C C . ASP A 1 86 ? 14.695 -11.782 -26.048 1.00 89.38 86 ASP A C 1
ATOM 664 O O . ASP A 1 86 ? 14.742 -11.112 -25.008 1.00 89.38 86 ASP A O 1
ATOM 668 N N . ILE A 1 87 ? 15.177 -11.328 -27.206 1.00 87.75 87 ILE A N 1
ATOM 669 C CA . ILE A 1 87 ? 15.885 -10.056 -27.358 1.00 87.75 87 ILE A CA 1
ATOM 670 C C . ILE A 1 87 ? 15.000 -8.843 -27.047 1.00 87.75 87 ILE A C 1
ATOM 672 O O . ILE A 1 87 ? 15.491 -7.823 -26.564 1.00 87.75 87 ILE A O 1
ATOM 676 N N . ARG A 1 88 ? 13.685 -8.938 -27.281 1.00 89.00 88 ARG A N 1
ATOM 677 C CA . ARG A 1 88 ? 12.740 -7.841 -27.022 1.00 89.00 88 ARG A CA 1
ATOM 678 C C . ARG A 1 88 ? 12.630 -7.572 -25.528 1.00 89.00 88 ARG A C 1
ATOM 680 O O . ARG A 1 88 ? 12.706 -6.423 -25.104 1.00 89.00 88 ARG A O 1
ATOM 687 N N . LEU A 1 89 ? 12.563 -8.631 -24.721 1.00 89.56 89 LEU A N 1
ATOM 688 C CA . LEU A 1 89 ? 12.564 -8.519 -23.263 1.00 89.56 89 LEU A CA 1
ATOM 689 C C . LEU A 1 89 ? 13.873 -7.907 -22.743 1.00 89.56 89 LEU A C 1
ATOM 691 O O . LEU A 1 89 ? 13.857 -7.047 -21.865 1.00 89.56 89 LEU A O 1
ATOM 695 N N . GLN A 1 90 ? 15.011 -8.313 -23.309 1.00 90.88 90 GLN A N 1
ATOM 696 C CA . GLN A 1 90 ? 16.320 -7.770 -22.934 1.00 90.88 90 GLN A CA 1
ATOM 697 C C . GLN A 1 90 ? 16.434 -6.275 -23.251 1.00 90.88 90 GLN A C 1
ATOM 699 O O . GLN A 1 90 ? 16.904 -5.500 -22.417 1.00 90.88 90 GLN A O 1
ATOM 704 N N . ARG A 1 91 ? 15.939 -5.853 -24.418 1.00 90.56 91 ARG A N 1
ATOM 705 C CA . ARG A 1 91 ? 15.866 -4.438 -24.805 1.00 90.56 91 ARG A CA 1
ATOM 706 C C . ARG A 1 91 ? 14.995 -3.632 -23.850 1.00 90.56 91 ARG A C 1
ATOM 708 O O . ARG A 1 91 ? 15.432 -2.578 -23.396 1.00 90.56 91 ARG A O 1
ATOM 715 N N . LEU A 1 92 ? 13.817 -4.145 -23.488 1.00 89.44 92 LEU A N 1
ATOM 716 C CA . LEU A 1 92 ? 12.937 -3.508 -22.502 1.00 89.44 92 LEU A CA 1
ATOM 717 C C . LEU A 1 92 ? 13.635 -3.314 -21.153 1.00 89.44 92 LEU A C 1
ATOM 719 O O . LEU A 1 92 ? 13.519 -2.254 -20.536 1.00 89.44 92 LEU A O 1
ATOM 723 N N . VAL A 1 93 ? 14.401 -4.310 -20.706 1.00 90.25 93 VAL A N 1
ATOM 724 C CA . VAL A 1 93 ? 15.155 -4.212 -19.453 1.00 90.25 93 VAL A CA 1
ATOM 725 C C . VAL A 1 93 ? 16.248 -3.153 -19.525 1.00 90.25 93 VAL A C 1
ATOM 727 O O . VAL A 1 93 ? 16.356 -2.351 -18.597 1.00 90.25 93 VAL A O 1
ATOM 730 N N . ILE A 1 94 ? 17.007 -3.081 -20.621 1.00 89.25 94 ILE A N 1
ATOM 731 C CA . ILE A 1 94 ? 18.017 -2.028 -20.811 1.00 89.25 94 ILE A CA 1
ATOM 732 C C . ILE A 1 94 ? 17.357 -0.647 -20.827 1.00 89.25 94 ILE A C 1
ATOM 734 O O . ILE A 1 94 ? 17.788 0.248 -20.103 1.00 89.25 94 ILE A O 1
ATOM 738 N N . LEU A 1 95 ? 16.282 -0.483 -21.602 1.00 87.56 95 LEU A N 1
ATOM 739 C CA . LEU A 1 95 ? 15.556 0.784 -21.717 1.00 87.56 95 LEU A CA 1
ATOM 740 C C . LEU A 1 95 ? 15.001 1.288 -20.388 1.00 87.56 95 LEU A C 1
ATOM 742 O O . LEU A 1 95 ? 14.820 2.493 -20.231 1.00 87.56 95 LEU A O 1
ATOM 746 N N . THR A 1 96 ? 14.747 0.385 -19.446 1.00 85.44 96 THR A N 1
ATOM 747 C CA . THR A 1 96 ? 14.108 0.739 -18.180 1.00 85.44 96 THR A CA 1
ATOM 748 C C . THR A 1 96 ? 15.095 0.879 -17.026 1.00 85.44 96 THR A C 1
ATOM 750 O O . THR A 1 96 ? 14.906 1.734 -16.166 1.00 85.44 96 THR A O 1
ATOM 753 N N . HIS A 1 97 ? 16.152 0.060 -16.991 1.00 86.44 97 HIS A N 1
ATOM 754 C CA . HIS A 1 97 ? 17.010 -0.078 -15.804 1.00 86.44 97 HIS A CA 1
ATOM 755 C C . HIS A 1 97 ? 18.466 0.327 -16.010 1.00 86.44 97 HIS A C 1
ATOM 757 O O . HIS A 1 97 ? 19.189 0.465 -15.015 1.00 86.44 97 HIS A O 1
ATOM 763 N N . ALA A 1 98 ? 18.912 0.486 -17.258 1.00 87.25 98 ALA A N 1
ATOM 764 C CA . ALA A 1 98 ? 20.284 0.879 -17.550 1.00 87.25 98 ALA A CA 1
ATOM 765 C C . ALA A 1 98 ? 20.496 2.391 -17.369 1.00 87.25 98 ALA A C 1
ATOM 767 O O . ALA A 1 98 ? 19.554 3.192 -17.349 1.00 87.25 98 ALA A O 1
ATOM 768 N N . ASP A 1 99 ? 21.756 2.797 -17.245 1.00 87.44 99 ASP A N 1
ATOM 769 C CA . ASP A 1 99 ? 22.145 4.204 -17.268 1.00 87.44 99 ASP A CA 1
ATOM 770 C C . ASP A 1 99 ? 21.861 4.854 -18.638 1.00 87.44 99 ASP A C 1
ATOM 772 O O . ASP A 1 99 ? 21.586 4.188 -19.638 1.00 87.44 99 ASP A O 1
ATOM 776 N N . GLU A 1 100 ? 21.889 6.186 -18.673 1.00 86.50 100 GLU A N 1
ATOM 777 C CA . GLU A 1 100 ? 21.546 6.963 -19.868 1.00 86.50 100 GLU A CA 1
ATOM 778 C C . GLU A 1 100 ? 22.477 6.680 -21.055 1.00 86.50 100 GLU A C 1
ATOM 780 O O . GLU A 1 100 ? 22.024 6.668 -22.202 1.00 86.50 100 GLU A O 1
ATOM 785 N N . ASP A 1 101 ? 23.762 6.429 -20.801 1.00 89.62 101 ASP A N 1
ATOM 786 C CA . ASP A 1 101 ? 24.725 6.180 -21.868 1.00 89.62 101 ASP A CA 1
ATOM 787 C C . ASP A 1 101 ? 24.496 4.794 -22.478 1.00 89.62 101 ASP A C 1
ATOM 789 O O . ASP A 1 101 ? 24.409 4.675 -23.702 1.00 89.62 101 ASP A O 1
ATOM 793 N N . THR A 1 102 ? 24.256 3.768 -21.657 1.00 87.88 102 THR A N 1
ATOM 794 C CA . THR A 1 102 ? 23.859 2.434 -22.137 1.00 87.88 102 THR A CA 1
ATOM 795 C C . THR A 1 102 ? 22.536 2.480 -22.911 1.00 87.88 102 THR A C 1
ATOM 797 O O . THR A 1 102 ? 22.414 1.854 -23.968 1.00 87.88 102 THR A O 1
ATOM 800 N N . ARG A 1 103 ? 21.551 3.272 -22.460 1.00 87.88 103 ARG A N 1
ATOM 801 C CA . ARG A 1 103 ? 20.279 3.463 -23.185 1.00 87.88 103 ARG A CA 1
ATOM 802 C C . ARG A 1 103 ? 20.475 4.139 -24.541 1.00 87.88 103 ARG A C 1
ATOM 804 O O . ARG A 1 103 ? 19.854 3.717 -25.515 1.00 87.88 103 ARG A O 1
ATOM 811 N N . ARG A 1 104 ? 21.368 5.129 -24.648 1.00 86.44 104 ARG A N 1
ATOM 812 C CA . ARG A 1 104 ? 21.730 5.730 -25.946 1.00 86.44 104 ARG A CA 1
ATOM 813 C C . ARG A 1 104 ? 22.464 4.743 -26.853 1.00 86.44 104 ARG A C 1
ATOM 815 O O . ARG A 1 104 ? 22.161 4.678 -28.044 1.00 86.44 104 ARG A O 1
ATOM 822 N N . MET A 1 105 ? 23.382 3.952 -26.301 1.00 89.50 105 MET A N 1
ATOM 823 C CA . MET A 1 105 ? 24.135 2.946 -27.058 1.00 89.50 105 MET A CA 1
ATOM 824 C C . MET A 1 105 ? 23.247 1.820 -27.596 1.00 89.50 105 MET A C 1
ATOM 826 O O . MET A 1 105 ? 23.551 1.265 -28.652 1.00 89.50 105 MET A O 1
ATOM 830 N N . LEU A 1 106 ? 22.107 1.538 -26.958 1.00 87.69 106 LEU A N 1
ATOM 831 C CA . LEU A 1 106 ? 21.161 0.538 -27.450 1.00 87.69 106 LEU A CA 1
ATOM 832 C C . LEU A 1 106 ? 20.656 0.838 -28.871 1.00 87.69 106 LEU A C 1
ATOM 834 O O . LEU A 1 106 ? 20.479 -0.089 -29.655 1.00 87.69 106 LEU A O 1
ATOM 838 N N . ALA A 1 107 ? 20.466 2.109 -29.238 1.00 83.50 107 ALA A N 1
ATOM 839 C CA . ALA A 1 107 ? 20.040 2.471 -30.594 1.00 83.50 107 ALA A CA 1
ATOM 840 C C . ALA A 1 107 ? 21.093 2.097 -31.656 1.00 83.50 107 ALA A C 1
ATOM 842 O O . ALA A 1 107 ? 20.745 1.771 -32.790 1.00 83.50 107 ALA A O 1
ATOM 843 N N . VAL A 1 108 ? 22.374 2.112 -31.278 1.00 88.69 108 VAL A N 1
ATOM 844 C CA . VAL A 1 108 ? 23.505 1.726 -32.136 1.00 88.69 108 VAL A CA 1
ATOM 845 C C . VAL A 1 108 ? 23.653 0.202 -32.191 1.00 88.69 108 VAL A C 1
ATOM 847 O O . VAL A 1 108 ? 23.934 -0.353 -33.250 1.00 88.69 108 VAL A O 1
ATOM 850 N N . HIS A 1 109 ? 23.398 -0.478 -31.073 1.00 88.12 109 HIS A N 1
ATOM 851 C CA . HIS A 1 109 ? 23.527 -1.931 -30.915 1.00 88.12 109 HIS A CA 1
ATOM 852 C C . HIS A 1 109 ? 22.186 -2.679 -31.001 1.00 88.12 109 HIS A C 1
ATOM 854 O O . HIS A 1 109 ? 22.070 -3.801 -30.522 1.00 88.12 109 HIS A O 1
ATOM 860 N N . MET A 1 110 ? 21.164 -2.096 -31.639 1.00 81.81 110 MET A N 1
ATOM 861 C CA . MET A 1 110 ? 19.782 -2.611 -31.624 1.00 81.81 110 MET A CA 1
ATOM 862 C C . MET A 1 110 ? 19.639 -4.049 -32.159 1.00 81.81 110 MET A C 1
ATOM 864 O O . MET A 1 110 ? 18.688 -4.752 -31.815 1.00 81.81 110 MET A O 1
ATOM 868 N N . HIS A 1 111 ? 20.580 -4.481 -32.998 1.00 85.12 111 HIS A N 1
ATOM 869 C CA . HIS A 1 111 ? 20.633 -5.820 -33.590 1.00 85.12 111 HIS A CA 1
ATOM 870 C C . HIS A 1 111 ? 21.811 -6.664 -33.086 1.00 85.12 111 HIS A C 1
ATOM 872 O O . HIS A 1 111 ? 21.992 -7.795 -33.529 1.00 85.12 111 HIS A O 1
ATOM 878 N N . ASP A 1 112 ? 22.613 -6.133 -32.167 1.00 91.38 112 ASP A N 1
ATOM 879 C CA . ASP A 1 112 ? 23.741 -6.839 -31.574 1.00 91.38 112 ASP A CA 1
ATOM 880 C C . ASP A 1 112 ? 23.249 -7.618 -30.352 1.00 91.38 112 ASP A C 1
ATOM 882 O O . ASP A 1 112 ? 23.172 -7.108 -29.233 1.00 91.38 112 ASP A O 1
ATOM 886 N N . HIS A 1 113 ? 22.833 -8.862 -30.593 1.00 90.31 113 HIS A N 1
ATOM 887 C CA . HIS A 1 113 ? 22.209 -9.692 -29.566 1.00 90.31 113 HIS A CA 1
ATOM 888 C C . HIS A 1 113 ? 23.158 -10.010 -28.409 1.00 90.31 113 HIS A C 1
ATOM 890 O O . HIS A 1 113 ? 22.708 -10.132 -27.271 1.00 90.31 113 HIS A O 1
ATOM 896 N N . ASP A 1 114 ? 24.456 -10.124 -28.680 1.00 92.38 114 ASP A N 1
ATOM 897 C CA . ASP A 1 114 ? 25.440 -10.439 -27.650 1.00 92.38 114 ASP A CA 1
ATOM 898 C C . ASP A 1 114 ? 25.706 -9.224 -26.768 1.00 92.38 114 ASP A C 1
ATOM 900 O O . ASP A 1 114 ? 25.716 -9.358 -25.541 1.00 92.38 114 ASP A O 1
ATOM 904 N N . TRP A 1 115 ? 25.808 -8.033 -27.369 1.00 94.00 115 TRP A N 1
ATOM 905 C CA . TRP A 1 115 ? 25.868 -6.784 -26.615 1.00 94.00 115 TRP A CA 1
ATOM 906 C C . TRP A 1 115 ? 24.601 -6.579 -25.781 1.00 94.00 115 TRP A C 1
ATOM 908 O O . TRP A 1 115 ? 24.684 -6.311 -24.583 1.00 94.00 115 TRP A O 1
ATOM 918 N N . ILE A 1 116 ? 23.415 -6.767 -26.364 1.00 92.00 116 ILE A N 1
ATOM 919 C CA . ILE A 1 116 ? 22.150 -6.611 -25.635 1.00 92.00 116 ILE A CA 1
ATOM 920 C C . ILE A 1 116 ? 22.076 -7.611 -24.472 1.00 92.00 116 ILE A C 1
ATOM 922 O O . ILE A 1 116 ? 21.785 -7.221 -23.340 1.00 92.00 116 ILE A O 1
ATOM 926 N N . ARG A 1 117 ? 22.406 -8.886 -24.698 1.00 90.75 117 ARG A N 1
ATOM 927 C CA . ARG A 1 117 ? 22.385 -9.905 -23.643 1.00 90.75 117 ARG A CA 1
ATOM 928 C C . ARG A 1 117 ? 23.367 -9.575 -22.523 1.00 90.75 117 ARG A C 1
ATOM 930 O O . ARG A 1 117 ? 22.999 -9.687 -21.350 1.00 90.75 117 ARG A O 1
ATOM 937 N N . SER A 1 118 ? 24.593 -9.156 -22.849 1.00 91.75 118 SER A N 1
ATOM 938 C CA . SER A 1 118 ? 25.617 -8.858 -21.840 1.00 91.75 118 SER A CA 1
ATOM 939 C C . SER A 1 118 ? 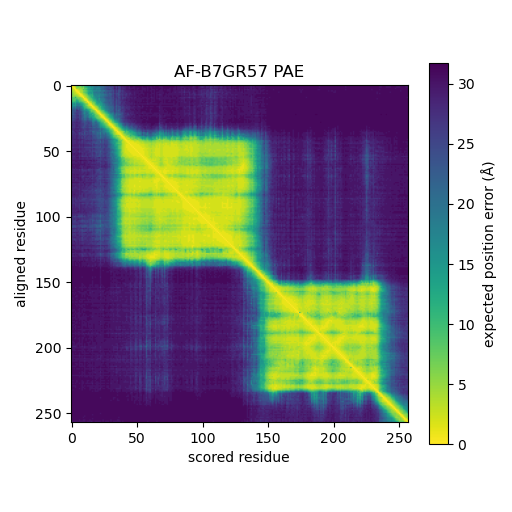25.245 -7.668 -20.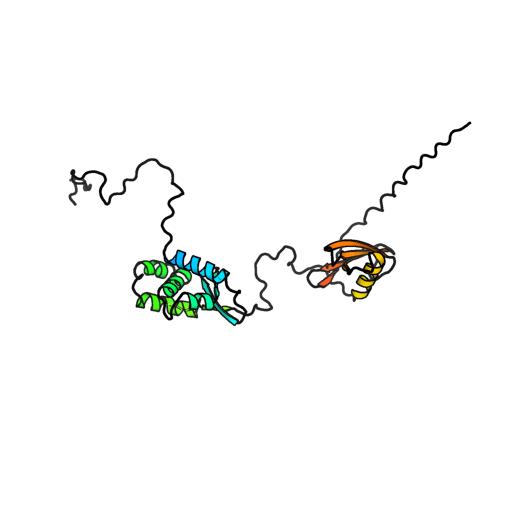956 1.00 91.75 118 SER A C 1
ATOM 941 O O . SER A 1 118 ? 25.604 -7.660 -19.781 1.00 91.75 118 SER A O 1
ATOM 943 N N . HIS A 1 119 ? 24.501 -6.695 -21.490 1.00 90.38 119 HIS A N 1
ATOM 944 C CA . HIS A 1 119 ? 24.077 -5.502 -20.751 1.00 90.38 119 HIS A CA 1
ATOM 945 C C . HIS A 1 119 ? 22.722 -5.682 -20.048 1.00 90.38 119 HIS A C 1
ATOM 947 O O . HIS A 1 119 ? 22.496 -5.083 -18.999 1.00 90.38 119 HIS A O 1
ATOM 953 N N . ALA A 1 120 ? 21.837 -6.548 -20.553 1.00 87.94 120 ALA A N 1
ATOM 954 C CA . ALA A 1 120 ? 20.565 -6.867 -19.901 1.00 87.94 120 ALA A CA 1
ATOM 955 C C . ALA A 1 120 ? 20.716 -7.871 -18.745 1.00 87.94 120 ALA A C 1
ATOM 957 O O . ALA A 1 120 ? 20.046 -7.744 -17.721 1.00 87.94 120 ALA A O 1
ATOM 958 N N . THR A 1 121 ? 21.603 -8.865 -18.879 1.00 86.50 121 THR A N 1
ATOM 959 C CA . THR A 1 121 ? 21.728 -9.969 -17.907 1.00 86.50 121 THR A CA 1
ATOM 960 C C . THR A 1 121 ? 22.009 -9.509 -16.470 1.00 86.50 121 THR A C 1
ATOM 962 O O . THR A 1 121 ? 21.352 -10.022 -15.559 1.00 86.50 121 THR A O 1
ATOM 965 N N . PRO A 1 122 ? 22.927 -8.554 -16.220 1.00 82.19 122 PRO A N 1
ATOM 966 C CA . PRO A 1 122 ? 23.143 -8.026 -14.872 1.00 82.19 122 PRO A CA 1
ATOM 967 C C . PRO A 1 122 ? 21.881 -7.356 -14.306 1.00 82.19 122 PRO A C 1
ATOM 969 O O . PRO A 1 122 ? 21.505 -7.583 -13.159 1.00 82.19 122 PRO A O 1
ATOM 972 N N . LEU A 1 123 ? 21.155 -6.611 -15.145 1.00 84.56 123 LEU A N 1
ATOM 973 C CA . LEU A 1 123 ? 19.950 -5.878 -14.750 1.00 84.56 123 LEU A CA 1
ATOM 974 C C . LEU A 1 123 ? 18.783 -6.803 -14.384 1.00 84.56 123 LEU A C 1
ATOM 976 O O . LEU A 1 123 ? 17.954 -6.423 -13.556 1.00 84.56 123 LEU A O 1
ATOM 980 N N . PHE A 1 124 ? 18.722 -8.018 -14.945 1.00 80.00 124 PHE A N 1
ATOM 981 C CA . PHE A 1 124 ? 17.718 -9.008 -14.552 1.00 80.00 124 PHE A CA 1
ATOM 982 C C . PHE A 1 124 ? 17.800 -9.346 -13.070 1.00 80.00 124 PHE A C 1
ATOM 984 O O . PHE A 1 124 ? 16.779 -9.307 -12.393 1.00 80.00 124 PHE A O 1
ATOM 991 N N . LYS A 1 125 ? 18.999 -9.666 -12.577 1.00 68.19 125 LYS A N 1
ATOM 992 C CA . LYS A 1 125 ? 19.200 -10.127 -11.198 1.00 68.19 125 LYS A CA 1
ATOM 993 C C . LYS A 1 125 ? 19.099 -8.996 -10.187 1.00 68.19 125 LYS A C 1
ATOM 995 O O . LYS A 1 125 ? 18.611 -9.211 -9.084 1.00 68.19 125 LYS A O 1
ATOM 1000 N N . ASP A 1 126 ? 19.553 -7.812 -10.578 1.00 68.62 126 ASP A N 1
ATOM 1001 C CA . ASP A 1 126 ? 19.723 -6.717 -9.632 1.00 68.62 126 ASP A CA 1
ATOM 1002 C C . ASP A 1 126 ? 18.482 -5.823 -9.534 1.00 68.62 126 ASP A C 1
ATOM 1004 O O . ASP A 1 126 ? 18.295 -5.139 -8.527 1.00 68.62 126 ASP A O 1
ATOM 1008 N N . ARG A 1 127 ? 17.662 -5.744 -10.597 1.00 72.00 127 ARG A N 1
ATOM 1009 C CA . ARG A 1 127 ? 16.665 -4.664 -10.728 1.00 72.00 127 ARG A CA 1
ATOM 1010 C C . ARG A 1 127 ? 15.334 -5.057 -11.351 1.00 72.00 127 ARG A C 1
ATOM 1012 O O . ARG A 1 127 ? 14.305 -4.566 -10.876 1.00 72.00 127 ARG A O 1
ATOM 1019 N N . ALA A 1 128 ? 15.362 -5.848 -12.425 1.00 80.44 128 ALA A N 1
ATOM 1020 C CA . ALA A 1 128 ? 14.192 -6.086 -13.267 1.00 80.44 128 ALA A CA 1
ATOM 1021 C C . ALA A 1 128 ? 13.356 -7.280 -12.797 1.00 80.44 128 ALA A C 1
ATOM 1023 O O . ALA A 1 128 ? 12.144 -7.137 -12.694 1.00 80.44 128 ALA A O 1
ATOM 1024 N N . CYS A 1 129 ? 13.976 -8.422 -12.489 1.00 84.25 129 CYS A N 1
ATOM 1025 C CA . CYS A 1 129 ? 13.286 -9.590 -11.948 1.00 84.25 129 CYS A CA 1
ATOM 1026 C C . CYS A 1 129 ? 13.327 -9.522 -10.421 1.00 84.25 129 CYS A C 1
ATOM 1028 O O . CYS A 1 129 ? 14.399 -9.550 -9.816 1.00 84.25 129 CYS A O 1
ATOM 1030 N N . VAL A 1 130 ? 12.159 -9.392 -9.804 1.00 83.50 130 VAL A N 1
ATOM 1031 C CA . VAL A 1 130 ? 12.008 -9.230 -8.361 1.00 83.50 130 VAL A CA 1
ATOM 1032 C C . VAL A 1 130 ? 11.113 -10.326 -7.808 1.00 83.50 130 VAL A C 1
ATOM 1034 O O . VAL A 1 130 ? 10.149 -10.751 -8.442 1.00 83.50 130 VAL A O 1
ATOM 1037 N N . ILE A 1 131 ? 11.422 -10.770 -6.598 1.00 83.56 131 ILE A N 1
ATOM 1038 C CA . ILE A 1 131 ? 10.464 -11.520 -5.791 1.00 83.56 131 ILE A CA 1
ATOM 1039 C C . ILE A 1 131 ? 9.597 -10.472 -5.106 1.00 83.56 131 ILE A C 1
ATOM 1041 O O . ILE A 1 131 ? 10.149 -9.570 -4.473 1.00 83.56 131 ILE A O 1
ATOM 1045 N N . ILE A 1 132 ? 8.272 -10.568 -5.239 1.00 81.38 132 ILE A N 1
ATOM 1046 C CA . ILE A 1 132 ? 7.353 -9.666 -4.543 1.00 81.38 132 ILE A CA 1
ATOM 1047 C C . ILE A 1 132 ? 7.630 -9.806 -3.048 1.00 81.38 132 ILE A C 1
ATOM 1049 O O . ILE A 1 132 ? 7.406 -10.890 -2.487 1.00 81.38 132 ILE A O 1
ATOM 1053 N N . PRO A 1 133 ? 8.162 -8.755 -2.399 1.00 71.00 133 PRO A N 1
ATOM 1054 C CA . PRO A 1 133 ? 8.471 -8.835 -0.992 1.00 71.00 133 PRO A CA 1
ATOM 1055 C C . PRO A 1 133 ? 7.166 -9.070 -0.242 1.00 71.00 133 PRO A C 1
ATOM 1057 O O . PRO A 1 133 ? 6.110 -8.534 -0.590 1.00 71.00 133 PRO A O 1
ATOM 1060 N N . ARG A 1 134 ? 7.232 -9.888 0.807 1.00 68.75 134 ARG A N 1
ATOM 1061 C CA . ARG A 1 134 ? 6.159 -9.860 1.791 1.00 68.75 134 ARG A CA 1
ATOM 1062 C C . ARG A 1 134 ? 6.116 -8.433 2.340 1.00 68.75 134 ARG A C 1
ATOM 1064 O O . ARG A 1 134 ? 7.196 -7.930 2.650 1.00 68.75 134 ARG A O 1
ATOM 1071 N N . PRO A 1 135 ? 4.933 -7.795 2.419 1.00 60.28 135 PRO A N 1
ATOM 1072 C CA . PRO A 1 135 ? 4.837 -6.469 3.010 1.00 60.28 135 PRO A CA 1
ATOM 1073 C C . PRO A 1 135 ? 5.534 -6.515 4.365 1.00 60.28 135 PRO A C 1
ATOM 1075 O O . PRO A 1 135 ? 5.254 -7.416 5.168 1.00 60.28 135 PRO A O 1
ATOM 1078 N N . ASP A 1 136 ? 6.506 -5.624 4.564 1.00 51.38 136 ASP A N 1
ATOM 1079 C CA . ASP A 1 136 ? 7.128 -5.486 5.870 1.00 51.38 136 ASP A CA 1
ATOM 1080 C C . ASP A 1 136 ? 5.995 -5.125 6.839 1.00 51.38 136 ASP A C 1
ATOM 1082 O O . ASP A 1 136 ? 5.268 -4.160 6.583 1.00 51.38 136 ASP A O 1
ATOM 1086 N N . PRO A 1 137 ? 5.787 -5.895 7.923 1.00 49.22 137 PRO A N 1
ATOM 1087 C CA . PRO A 1 137 ? 4.765 -5.572 8.914 1.00 49.22 137 PRO A CA 1
ATOM 1088 C C . PRO A 1 137 ? 4.944 -4.173 9.529 1.00 49.22 137 PRO A C 1
ATOM 1090 O O . PRO A 1 137 ? 4.031 -3.694 10.198 1.00 49.22 137 PRO A O 1
ATOM 1093 N N . TRP A 1 138 ? 6.090 -3.524 9.295 1.00 49.53 138 TRP A N 1
ATOM 1094 C CA . TRP A 1 138 ? 6.423 -2.182 9.755 1.00 49.53 138 TRP A CA 1
ATOM 1095 C C . TRP A 1 138 ? 6.620 -1.146 8.625 1.00 49.53 138 TRP A C 1
ATOM 1097 O O . TRP A 1 138 ? 6.833 0.025 8.944 1.00 49.53 138 TRP A O 1
ATOM 1107 N N . GLU A 1 139 ? 6.524 -1.501 7.329 1.00 44.22 139 GLU A N 1
ATOM 1108 C CA . GLU A 1 139 ? 6.545 -0.503 6.238 1.00 44.22 139 GLU A CA 1
ATOM 1109 C C . GLU A 1 139 ? 5.201 0.229 6.150 1.00 44.22 139 GLU A C 1
ATOM 1111 O O . GLU A 1 139 ? 4.230 -0.231 5.550 1.00 44.22 139 GLU A O 1
ATOM 1116 N N . THR A 1 140 ? 5.164 1.445 6.684 1.00 41.59 140 THR A N 1
ATOM 1117 C CA . THR A 1 140 ? 4.147 2.444 6.347 1.00 41.59 140 THR A CA 1
ATOM 1118 C 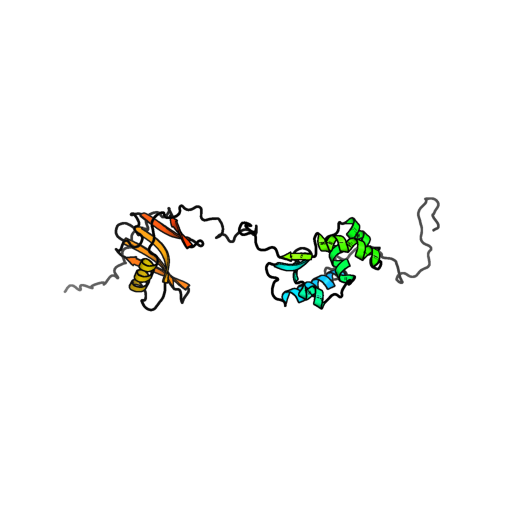C . THR A 1 140 ? 4.389 2.955 4.926 1.00 41.59 140 THR A C 1
ATOM 1120 O O . THR A 1 140 ? 5.293 3.759 4.695 1.00 41.59 140 THR A O 1
ATOM 1123 N N . THR A 1 141 ? 3.603 2.493 3.952 1.00 48.09 141 THR A N 1
ATOM 1124 C CA . THR A 1 141 ? 3.676 2.968 2.564 1.00 48.09 141 THR A CA 1
ATOM 1125 C C . THR A 1 141 ? 3.340 4.460 2.507 1.00 48.09 141 THR A C 1
ATOM 1127 O O . THR A 1 141 ? 2.214 4.859 2.789 1.00 48.09 141 THR A O 1
ATOM 1130 N N . GLY A 1 142 ? 4.312 5.287 2.115 1.00 38.97 142 GLY A N 1
ATOM 1131 C CA . GLY A 1 142 ? 4.179 6.732 1.899 1.00 38.97 142 GLY A CA 1
ATOM 1132 C C . GLY A 1 142 ? 3.351 7.107 0.665 1.00 38.97 142 GLY A C 1
ATOM 1133 O O . GLY A 1 142 ? 3.787 7.898 -0.163 1.00 38.97 142 GLY A O 1
ATOM 1134 N N . THR A 1 143 ? 2.148 6.555 0.535 1.00 43.41 143 THR A N 1
ATOM 1135 C CA . THR A 1 143 ? 1.050 7.311 -0.077 1.00 43.41 143 THR A CA 1
ATOM 1136 C C . THR A 1 143 ? 0.564 8.213 1.044 1.00 43.41 143 THR A C 1
ATOM 1138 O O . THR A 1 143 ? 0.445 7.707 2.157 1.00 43.41 143 THR A O 1
ATOM 1141 N N . ASN A 1 144 ? 0.332 9.513 0.818 1.00 39.62 144 ASN A N 1
ATOM 1142 C CA . ASN A 1 144 ? -0.374 10.315 1.825 1.00 39.62 144 ASN A CA 1
ATOM 1143 C C . ASN A 1 144 ? -1.539 9.459 2.331 1.00 39.62 144 ASN A C 1
ATOM 1145 O O . ASN A 1 144 ? -2.352 9.051 1.490 1.00 39.62 144 ASN A O 1
ATOM 1149 N N . PRO A 1 145 ? -1.571 9.095 3.626 1.00 43.16 145 PRO A N 1
ATOM 1150 C CA . PRO A 1 145 ? -2.667 8.297 4.118 1.00 43.16 145 PRO A CA 1
ATOM 1151 C C . PRO A 1 145 ? -3.956 9.037 3.738 1.00 43.16 145 PRO A C 1
ATOM 1153 O O . PRO A 1 145 ? -3.962 10.279 3.752 1.00 43.16 145 PRO A O 1
ATOM 1156 N N . PRO A 1 146 ? -5.051 8.338 3.373 1.00 46.81 146 PRO A N 1
ATOM 1157 C CA . PRO A 1 146 ? -6.360 8.981 3.444 1.00 46.81 146 PRO A CA 1
ATOM 1158 C C . PRO A 1 146 ? -6.426 9.681 4.807 1.00 46.81 146 PRO A C 1
ATOM 1160 O O . PRO A 1 146 ? -5.799 9.201 5.751 1.00 46.81 146 PRO A O 1
ATOM 1163 N N . ALA A 1 147 ? -7.094 10.830 4.914 1.00 46.88 147 ALA A N 1
ATOM 1164 C CA . ALA A 1 147 ? -7.063 11.693 6.106 1.00 46.88 147 ALA A CA 1
ATOM 1165 C C . ALA A 1 147 ? -7.357 10.974 7.455 1.00 46.88 147 ALA A C 1
ATOM 1167 O O . ALA A 1 147 ? -7.152 11.560 8.512 1.00 46.88 147 ALA A O 1
ATOM 1168 N N . ASP A 1 148 ? -7.755 9.702 7.399 1.00 49.00 148 ASP A N 1
ATOM 1169 C CA . ASP A 1 148 ? -8.023 8.745 8.468 1.00 49.00 148 ASP A CA 1
ATOM 1170 C C . ASP A 1 148 ? -6.824 7.873 8.930 1.00 49.00 148 ASP A C 1
ATOM 1172 O O . ASP A 1 148 ? -6.999 7.056 9.828 1.00 49.00 148 ASP A O 1
ATOM 1176 N N . ALA A 1 149 ? -5.617 7.989 8.355 1.00 46.41 149 ALA A N 1
ATOM 1177 C CA . ALA A 1 149 ? -4.443 7.182 8.753 1.00 46.41 149 ALA A CA 1
ATOM 1178 C C . ALA A 1 149 ? -3.255 8.013 9.278 1.00 46.41 149 ALA A C 1
ATOM 1180 O O . ALA A 1 149 ? -2.086 7.644 9.148 1.00 46.41 149 ALA A O 1
ATOM 1181 N N . MET A 1 150 ? -3.556 9.133 9.933 1.00 49.50 150 MET A N 1
ATOM 1182 C CA . MET A 1 150 ? -2.697 9.605 11.018 1.00 49.50 150 MET A CA 1
ATOM 1183 C C . MET A 1 150 ? -2.980 8.688 12.222 1.00 49.50 150 MET A C 1
ATOM 1185 O O . MET A 1 150 ? -4.159 8.456 12.494 1.00 49.50 150 MET A O 1
ATOM 1189 N N . PRO A 1 151 ? -1.974 8.124 12.926 1.00 55.38 151 PRO A N 1
ATOM 1190 C CA . PRO A 1 151 ? -2.254 7.370 14.144 1.00 55.38 151 PRO A CA 1
ATOM 1191 C C . PRO A 1 151 ? -3.066 8.276 15.060 1.00 55.38 151 PRO A C 1
ATOM 1193 O O . PRO A 1 151 ? -2.668 9.423 15.274 1.00 55.38 151 PRO A O 1
ATOM 1196 N N . ASP A 1 152 ? -4.214 7.792 15.530 1.00 60.53 152 ASP A N 1
ATOM 1197 C CA . ASP A 1 152 ? -5.090 8.594 16.367 1.00 60.53 152 ASP A CA 1
ATOM 1198 C C . ASP A 1 152 ? -4.326 8.982 17.638 1.00 60.53 152 ASP A C 1
ATOM 1200 O O . ASP A 1 152 ? -4.096 8.171 18.537 1.00 60.53 152 ASP A O 1
ATOM 1204 N N . THR A 1 153 ? -3.845 10.227 17.674 1.00 68.00 153 THR A N 1
ATOM 1205 C CA . THR A 1 153 ? -3.049 10.758 18.782 1.00 68.00 153 THR A CA 1
ATOM 1206 C C . THR A 1 153 ? -3.914 11.042 20.004 1.00 68.00 153 THR A C 1
ATOM 1208 O O . THR A 1 153 ? -3.384 11.448 21.041 1.00 68.00 153 THR A O 1
ATOM 1211 N N . ARG A 1 154 ? -5.244 10.886 19.893 1.00 76.06 154 ARG A N 1
ATOM 1212 C CA . ARG A 1 154 ? -6.160 11.048 21.017 1.00 76.06 154 ARG A CA 1
ATOM 1213 C C . ARG A 1 154 ? -5.835 10.010 22.095 1.00 76.06 154 ARG A C 1
ATOM 1215 O O . ARG A 1 154 ? -5.526 8.863 21.767 1.00 76.06 154 ARG A O 1
ATOM 1222 N N . PRO A 1 155 ? -5.912 10.372 23.385 1.00 79.25 155 PRO A N 1
ATOM 1223 C CA . PRO A 1 155 ? -5.698 9.419 24.466 1.00 79.25 155 PRO A CA 1
ATOM 1224 C C . PRO A 1 155 ? -6.640 8.219 24.330 1.00 79.25 155 PRO A C 1
ATOM 1226 O O . PRO A 1 155 ? -7.843 8.402 24.169 1.00 79.25 155 PRO A O 1
ATOM 1229 N N . VAL A 1 156 ? -6.113 6.998 24.415 1.00 82.12 156 VAL A N 1
ATOM 1230 C CA . VAL A 1 156 ? -6.946 5.787 24.465 1.00 82.12 156 VAL A CA 1
ATOM 1231 C C . VAL A 1 156 ? -7.708 5.773 25.790 1.00 82.12 156 VAL A C 1
ATOM 1233 O O . VAL A 1 156 ? -7.133 6.056 26.845 1.00 82.12 156 VAL A O 1
ATOM 1236 N N . TRP A 1 157 ? -8.998 5.443 25.749 1.00 83.94 157 TRP A N 1
ATOM 1237 C CA . TRP A 1 157 ? -9.806 5.280 26.950 1.00 83.94 157 TRP A CA 1
ATOM 1238 C C . TRP A 1 157 ? -9.281 4.090 27.771 1.00 83.94 157 TRP A C 1
ATOM 1240 O O . TRP A 1 157 ? -9.208 2.974 27.256 1.00 83.94 157 TRP A O 1
ATOM 1250 N N . PRO A 1 158 ? -8.887 4.294 29.040 1.00 74.12 158 PRO A N 1
ATOM 1251 C CA . PRO A 1 158 ? -8.155 3.280 29.798 1.00 74.12 158 PRO A CA 1
ATOM 1252 C C . PRO A 1 158 ? -9.058 2.231 30.463 1.00 74.12 158 PRO A C 1
ATOM 1254 O O . PRO A 1 158 ? -8.549 1.256 31.015 1.00 74.12 158 PRO A O 1
ATOM 1257 N N . HIS A 1 159 ? -10.377 2.437 30.471 1.00 76.88 159 HIS A N 1
ATOM 1258 C CA . HIS A 1 159 ? -11.328 1.543 31.130 1.00 76.88 159 HIS A CA 1
ATOM 1259 C C . HIS A 1 159 ? -11.965 0.572 30.128 1.00 76.88 159 HIS A C 1
ATOM 1261 O O . HIS A 1 159 ? -12.170 0.944 28.972 1.00 76.88 159 HIS A O 1
ATOM 1267 N N . PRO A 1 160 ? -12.298 -0.662 30.555 1.00 74.94 160 PRO A N 1
ATOM 1268 C CA . PRO A 1 160 ? -12.976 -1.616 29.689 1.00 74.94 160 PRO A CA 1
ATOM 1269 C C . PRO A 1 160 ? -14.328 -1.047 29.247 1.00 74.94 160 PRO A C 1
ATOM 1271 O O . PRO A 1 160 ? -15.119 -0.589 30.073 1.00 74.94 160 PRO A O 1
ATOM 1274 N N . VAL A 1 161 ? -14.564 -1.072 27.938 1.00 77.81 161 VAL A N 1
ATOM 1275 C CA . VAL A 1 161 ? -15.845 -0.723 27.323 1.00 77.81 161 VAL A CA 1
ATOM 1276 C C . VAL A 1 161 ? -16.515 -2.030 26.933 1.00 77.81 161 VAL A C 1
ATOM 1278 O O . VAL A 1 161 ? -15.956 -2.789 26.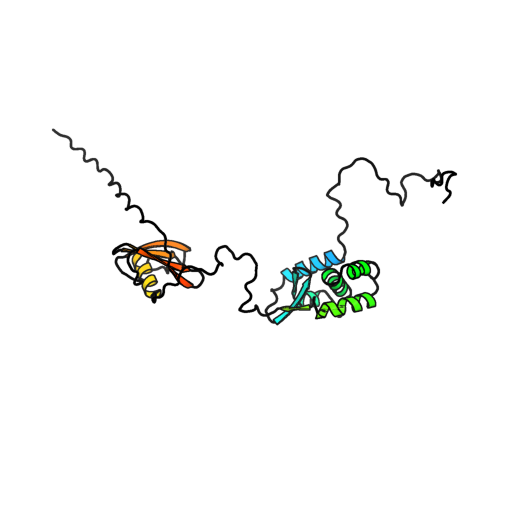145 1.00 77.81 161 VAL A O 1
ATOM 1281 N N . ASP A 1 162 ? -17.685 -2.302 27.502 1.00 81.00 162 ASP A N 1
ATOM 1282 C CA . ASP A 1 162 ? -18.480 -3.475 27.148 1.00 81.00 162 ASP A CA 1
ATOM 1283 C C . ASP A 1 162 ? -19.275 -3.172 25.872 1.00 81.00 162 ASP A C 1
ATOM 1285 O O . ASP A 1 162 ? -20.367 -2.602 25.906 1.00 81.00 162 ASP A O 1
ATOM 1289 N N . THR A 1 163 ? -18.670 -3.465 24.722 1.00 80.94 163 THR A N 1
ATOM 1290 C CA . THR A 1 163 ? -19.266 -3.192 23.409 1.00 80.94 163 THR A CA 1
ATOM 1291 C C . THR A 1 163 ? -20.521 -4.016 23.155 1.00 80.94 163 THR A C 1
ATOM 1293 O O . THR A 1 163 ? -21.413 -3.535 22.457 1.00 80.94 163 THR A O 1
ATOM 1296 N N . ASP A 1 164 ? -20.611 -5.209 23.742 1.00 83.31 164 ASP A N 1
ATOM 1297 C CA . ASP A 1 164 ? -21.766 -6.092 23.595 1.00 83.31 164 ASP A CA 1
ATOM 1298 C C . ASP A 1 164 ? -22.962 -5.504 24.345 1.00 83.31 164 ASP A C 1
ATOM 1300 O O . ASP A 1 164 ? -24.040 -5.352 23.771 1.00 83.31 164 ASP A O 1
ATOM 1304 N N . LEU A 1 165 ? -22.745 -5.040 25.581 1.00 82.62 165 LEU A N 1
ATOM 1305 C CA . LEU A 1 165 ? -23.776 -4.351 26.354 1.00 82.62 165 LEU A CA 1
ATOM 1306 C C . LEU A 1 165 ? -24.251 -3.059 25.667 1.00 82.62 165 LEU A C 1
ATOM 1308 O O . LEU A 1 165 ? -25.446 -2.762 25.670 1.00 82.62 165 LEU A O 1
ATOM 1312 N N . ILE A 1 166 ? -23.340 -2.293 25.050 1.00 83.81 166 ILE A N 1
ATOM 1313 C CA . ILE A 1 166 ? -23.717 -1.102 24.269 1.00 83.81 166 ILE A CA 1
ATOM 1314 C C . ILE A 1 166 ? -24.576 -1.502 23.068 1.00 83.81 166 ILE A C 1
ATOM 1316 O O . ILE A 1 166 ? -25.603 -0.872 22.824 1.00 83.81 166 ILE A O 1
ATOM 1320 N N . ALA A 1 167 ? -24.186 -2.533 22.319 1.00 83.31 167 ALA A N 1
ATOM 1321 C CA . ALA A 1 167 ? -24.927 -2.983 21.144 1.00 83.31 167 ALA A CA 1
ATOM 1322 C C . ALA A 1 167 ? -26.327 -3.518 21.502 1.00 83.31 167 ALA A C 1
ATOM 1324 O O . ALA A 1 167 ? -27.299 -3.213 20.804 1.00 83.31 167 ALA A O 1
ATOM 1325 N N . GLU A 1 168 ? -26.453 -4.261 22.605 1.00 83.81 168 GLU A N 1
ATOM 1326 C CA . GLU A 1 168 ? -27.740 -4.741 23.124 1.00 83.81 168 GLU A CA 1
ATOM 1327 C C . GLU A 1 168 ? -28.679 -3.579 23.478 1.00 83.81 168 GLU A C 1
ATOM 1329 O O . GLU A 1 168 ? -29.849 -3.575 23.082 1.00 83.81 168 GLU A O 1
ATOM 1334 N N . ASP A 1 169 ? -28.162 -2.558 24.162 1.00 82.75 169 ASP A N 1
ATOM 1335 C CA . ASP A 1 169 ? -28.930 -1.369 24.530 1.00 82.75 169 ASP A CA 1
ATOM 1336 C C . ASP A 1 169 ? -29.306 -0.522 23.293 1.00 82.75 169 ASP A C 1
ATOM 1338 O O . ASP A 1 169 ? -30.451 -0.070 23.172 1.00 82.75 169 ASP A O 1
ATOM 1342 N N . CYS A 1 170 ? -28.406 -0.402 22.304 1.00 82.62 170 CYS A N 1
ATOM 1343 C CA . CYS A 1 170 ? -28.696 0.223 21.004 1.00 82.62 170 CYS A CA 1
ATOM 1344 C C . CYS A 1 170 ? -29.893 -0.446 20.319 1.00 82.62 170 CYS A C 1
ATOM 1346 O O . CYS A 1 170 ? -30.831 0.227 19.874 1.00 82.62 170 CYS A O 1
ATOM 1348 N N . ALA A 1 171 ? -29.867 -1.779 20.237 1.00 82.19 171 ALA A N 1
ATOM 1349 C CA . ALA A 1 171 ? -30.929 -2.559 19.618 1.00 82.19 171 ALA A CA 1
ATOM 1350 C C . ALA A 1 171 ? -32.256 -2.411 20.381 1.00 82.19 171 ALA A C 1
ATOM 1352 O O . ALA A 1 171 ? -33.311 -2.282 19.756 1.00 82.19 171 ALA A O 1
ATOM 1353 N N . ALA A 1 172 ? -32.215 -2.364 21.717 1.00 82.69 172 ALA A N 1
ATOM 1354 C CA . ALA A 1 172 ? -33.397 -2.185 22.558 1.00 82.69 172 ALA A CA 1
ATOM 1355 C C . ALA A 1 172 ? -34.082 -0.819 22.366 1.00 82.69 172 ALA A C 1
ATOM 1357 O O . ALA A 1 172 ? -35.314 -0.740 22.397 1.00 82.69 172 ALA A O 1
ATOM 1358 N N . HIS A 1 173 ? -33.309 0.250 22.148 1.00 82.38 173 HIS A N 1
ATOM 1359 C CA . HIS A 1 173 ? -33.827 1.618 22.036 1.00 82.38 173 HIS A CA 1
ATOM 1360 C C . HIS A 1 173 ? -34.206 2.055 20.610 1.00 82.38 173 HIS A C 1
ATOM 1362 O O . HIS A 1 173 ? -34.992 2.998 20.461 1.00 82.38 173 HIS A O 1
ATOM 1368 N N . LEU A 1 174 ? -33.675 1.402 19.571 1.00 82.75 174 LEU A N 1
ATOM 1369 C CA . LEU A 1 174 ? -33.932 1.740 18.164 1.00 82.75 174 LEU A CA 1
ATOM 1370 C C . LEU A 1 174 ? -34.885 0.740 17.483 1.00 82.75 174 LEU A C 1
ATOM 1372 O O . LEU A 1 174 ? -36.073 1.030 17.328 1.00 82.75 174 LEU A O 1
ATOM 1376 N N . ASP A 1 175 ? -34.373 -0.417 17.054 1.00 78.69 175 ASP A N 1
ATOM 1377 C CA . ASP A 1 175 ? -35.132 -1.516 16.438 1.00 78.69 175 ASP A CA 1
ATOM 1378 C C . ASP A 1 175 ? -34.459 -2.858 16.764 1.00 78.69 175 ASP A C 1
ATOM 1380 O O . ASP A 1 175 ? -33.419 -3.198 16.206 1.00 78.69 175 ASP A O 1
ATOM 1384 N N . ILE A 1 176 ? -35.095 -3.662 17.617 1.00 77.25 176 ILE A N 1
ATOM 1385 C CA . ILE A 1 176 ? -34.566 -4.947 18.105 1.00 77.25 176 ILE A CA 1
ATOM 1386 C C . ILE A 1 176 ? -34.270 -5.981 17.005 1.00 77.25 176 ILE A C 1
ATOM 1388 O O . ILE A 1 176 ? -33.670 -7.017 17.280 1.00 77.25 176 ILE A O 1
ATOM 1392 N N . ARG A 1 177 ? -34.741 -5.764 15.768 1.00 77.38 177 ARG A N 1
ATOM 1393 C CA . ARG A 1 177 ? -34.511 -6.674 14.632 1.00 77.38 177 ARG A CA 1
ATOM 1394 C C . ARG A 1 177 ? -33.266 -6.336 13.822 1.00 77.38 177 ARG A C 1
ATOM 1396 O O . ARG A 1 177 ? -32.991 -7.031 12.844 1.00 77.38 177 ARG A O 1
ATOM 1403 N N . ARG A 1 178 ? -32.567 -5.260 14.169 1.00 74.38 178 ARG A N 1
ATOM 1404 C CA . ARG A 1 178 ? -31.409 -4.766 13.431 1.00 74.38 178 ARG A CA 1
ATOM 1405 C C . ARG A 1 178 ? -30.180 -4.771 14.321 1.00 74.38 178 ARG A C 1
ATOM 1407 O O . ARG A 1 178 ? -30.272 -4.568 15.528 1.00 74.38 178 ARG A O 1
ATOM 1414 N N . SER A 1 179 ? -29.040 -5.002 13.690 1.00 82.56 179 SER A N 1
ATOM 1415 C CA . SER A 1 179 ? -27.734 -4.878 14.321 1.00 82.56 179 SER A CA 1
ATOM 1416 C C . SER A 1 179 ? -27.230 -3.448 14.161 1.00 82.56 179 SER A C 1
ATOM 1418 O O . SER A 1 179 ? -27.461 -2.802 13.129 1.00 82.56 179 SER A O 1
ATOM 1420 N N . TYR A 1 180 ? -26.602 -2.950 15.220 1.00 82.88 180 TYR A N 1
ATOM 1421 C CA . TYR A 1 180 ? -26.082 -1.598 15.295 1.00 82.88 180 TYR A CA 1
ATOM 1422 C C . TYR A 1 180 ? -24.664 -1.638 15.837 1.00 82.88 180 TYR A C 1
ATOM 1424 O O . TYR A 1 180 ? -24.431 -2.174 16.921 1.00 82.88 180 TYR A O 1
ATOM 1432 N N . THR A 1 181 ? -23.747 -1.000 15.119 1.00 88.31 181 THR A N 1
ATOM 1433 C CA . THR A 1 181 ? -22.373 -0.810 15.579 1.00 88.31 181 THR A CA 1
ATOM 1434 C C . THR A 1 181 ? -22.252 0.562 16.253 1.00 88.31 181 THR A C 1
ATOM 1436 O O . THR A 1 181 ? -22.485 1.581 15.590 1.00 88.31 181 THR A O 1
ATOM 1439 N N . PRO A 1 182 ? -21.934 0.642 17.559 1.00 87.06 182 PRO A N 1
ATOM 1440 C CA . PRO A 1 182 ? -21.763 1.916 18.253 1.00 87.06 182 PRO A CA 1
ATOM 1441 C C . PRO A 1 182 ? -20.483 2.622 17.802 1.00 87.06 182 PRO A C 1
ATOM 1443 O O . PRO A 1 182 ? -19.431 2.007 17.712 1.00 87.06 182 PRO A O 1
ATOM 1446 N N . THR A 1 183 ? -20.558 3.929 17.554 1.00 88.12 183 THR A N 1
ATOM 1447 C CA . THR A 1 183 ? -19.427 4.726 17.045 1.00 88.12 183 THR A CA 1
ATOM 1448 C C . THR A 1 183 ? -18.996 5.839 17.995 1.00 88.12 183 THR A C 1
ATOM 1450 O O . THR A 1 183 ? -17.837 6.246 17.977 1.00 88.12 183 THR A O 1
ATOM 1453 N N . ARG A 1 184 ? -19.908 6.348 18.834 1.00 88.81 184 ARG A N 1
ATOM 1454 C CA . ARG A 1 184 ? -19.629 7.425 19.797 1.00 88.81 184 ARG A CA 1
ATOM 1455 C C . ARG A 1 184 ? -20.496 7.271 21.034 1.00 88.81 184 ARG A C 1
ATOM 1457 O O . ARG A 1 184 ? -21.692 7.013 20.917 1.00 88.81 184 ARG A O 1
ATOM 1464 N N . VAL A 1 185 ? -19.912 7.480 22.209 1.00 87.50 185 VAL A N 1
ATOM 1465 C CA . VAL A 1 185 ? -20.637 7.504 23.483 1.00 87.50 185 VAL A CA 1
ATOM 1466 C C . VAL A 1 185 ? -20.214 8.738 24.261 1.00 87.50 185 VAL A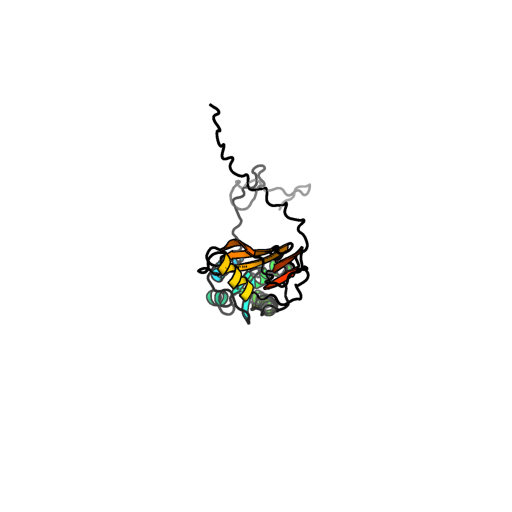 C 1
ATOM 1468 O O . VAL A 1 185 ? -19.028 8.958 24.503 1.00 87.50 185 VAL A O 1
ATOM 1471 N N . SER A 1 186 ? -21.183 9.547 24.668 1.00 88.38 186 SER A N 1
ATOM 1472 C CA . SER A 1 186 ? -20.951 10.708 25.517 1.00 88.38 186 SER A CA 1
ATOM 1473 C C . SER A 1 186 ? -21.891 10.710 26.708 1.00 88.38 186 SER A C 1
ATOM 1475 O O . SER A 1 186 ? -22.982 10.138 26.668 1.00 88.38 186 SER A O 1
ATOM 1477 N N . ARG A 1 187 ? -21.463 11.354 27.792 1.00 83.19 187 ARG A N 1
ATOM 1478 C CA . ARG A 1 187 ? -22.286 11.516 28.986 1.00 83.19 187 ARG A CA 1
ATOM 1479 C C . ARG A 1 187 ? -22.419 12.980 29.365 1.00 83.19 187 ARG A C 1
ATOM 1481 O O . ARG A 1 187 ? -21.434 13.711 29.423 1.00 83.19 187 ARG A O 1
ATOM 1488 N N . THR A 1 188 ? -23.645 13.402 29.649 1.00 83.69 188 THR A N 1
ATOM 1489 C CA . THR A 1 188 ? -23.954 14.749 30.130 1.00 83.69 188 THR A CA 1
ATOM 1490 C C . THR A 1 188 ? -24.935 14.652 31.295 1.00 83.69 188 THR A C 1
ATOM 1492 O O . THR A 1 188 ? -26.096 14.269 31.140 1.00 83.69 188 THR A O 1
ATOM 1495 N N . GLY A 1 189 ? -24.460 14.968 32.494 1.00 82.25 189 GLY A N 1
ATOM 1496 C CA . GLY A 1 189 ? -25.147 14.714 33.751 1.00 82.25 189 GLY A CA 1
ATOM 1497 C C . GLY A 1 189 ? -25.493 13.232 33.920 1.00 82.25 189 GLY A C 1
ATOM 1498 O O . GLY A 1 189 ? -24.630 12.351 33.912 1.00 82.25 189 GLY A O 1
ATOM 1499 N N . ASN A 1 190 ? -26.789 12.953 34.060 1.00 83.19 190 ASN A N 1
ATOM 1500 C CA . ASN A 1 190 ? -27.316 11.595 34.216 1.00 83.19 190 ASN A CA 1
ATOM 1501 C C . ASN A 1 190 ? -27.745 10.949 32.890 1.00 83.19 190 ASN A C 1
ATOM 1503 O O . ASN A 1 190 ? -28.263 9.839 32.915 1.00 83.19 190 ASN A O 1
ATOM 1507 N N . GLU A 1 191 ? -27.547 11.622 31.757 1.00 84.94 191 GLU A N 1
ATOM 1508 C CA . GLU A 1 191 ? -27.955 11.133 30.441 1.00 84.94 191 GLU A CA 1
ATOM 1509 C C . GLU A 1 191 ? -26.721 10.701 29.635 1.00 84.94 191 GLU A C 1
ATOM 1511 O O . GLU A 1 191 ? -25.754 11.454 29.488 1.00 84.94 191 GLU A O 1
ATOM 1516 N N . THR A 1 192 ? -26.757 9.479 29.114 1.00 86.19 192 THR A N 1
ATOM 1517 C CA . THR A 1 192 ? -25.785 8.929 28.169 1.00 86.19 192 THR A CA 1
ATOM 1518 C C . THR A 1 192 ? -26.372 9.024 26.766 1.00 86.19 192 THR A C 1
ATOM 1520 O O . THR A 1 192 ? -27.500 8.589 26.519 1.00 86.19 192 THR A O 1
ATOM 1523 N N . HIS A 1 193 ? -25.612 9.592 25.838 1.00 86.81 193 HIS A N 1
ATOM 1524 C CA . HIS A 1 193 ? -25.949 9.666 24.423 1.00 86.81 193 HIS A CA 1
ATOM 1525 C C . HIS A 1 193 ? -25.047 8.716 23.641 1.00 86.81 193 HIS A C 1
ATOM 1527 O O . HIS A 1 193 ? -23.824 8.755 23.776 1.00 86.81 193 HIS A O 1
ATOM 1533 N N . VAL A 1 194 ? -25.661 7.872 22.817 1.00 86.75 194 VAL A N 1
ATOM 1534 C CA . VAL A 1 194 ? -24.959 6.881 22.002 1.00 86.75 194 VAL A CA 1
ATOM 1535 C C . VAL A 1 194 ? -25.286 7.140 20.539 1.00 86.75 194 VAL A C 1
ATOM 1537 O O . VAL A 1 194 ? -26.457 7.213 20.156 1.00 86.75 194 VAL A O 1
ATOM 1540 N N . GLU A 1 195 ? -24.249 7.275 19.718 1.00 87.88 195 GLU A N 1
ATOM 1541 C CA . GLU A 1 195 ? -24.347 7.279 18.261 1.00 87.88 195 GLU A CA 1
ATOM 1542 C C . GLU A 1 195 ? -23.889 5.928 17.722 1.00 87.88 195 GLU A C 1
ATOM 1544 O O . GLU A 1 195 ? -22.902 5.356 18.189 1.00 87.88 195 GLU A O 1
ATOM 1549 N N . CYS A 1 196 ? -24.610 5.422 16.729 1.00 87.12 196 CYS A N 1
ATOM 1550 C CA . CYS A 1 196 ? -24.355 4.134 16.105 1.00 87.12 196 CYS A CA 1
ATOM 1551 C C . CYS A 1 196 ? -24.668 4.168 14.606 1.00 87.12 196 CYS A C 1
ATOM 1553 O O . CYS A 1 196 ? -25.332 5.076 14.090 1.00 87.12 196 CYS A O 1
ATOM 1555 N N . VAL A 1 197 ? -24.193 3.150 13.898 1.00 87.75 197 VAL A N 1
ATOM 1556 C CA . VAL A 1 197 ? -24.487 2.902 12.487 1.00 87.75 197 VAL A CA 1
ATOM 1557 C C . VAL A 1 197 ? -25.340 1.642 12.385 1.00 87.75 197 VAL A C 1
ATOM 1559 O O . VAL A 1 197 ? -25.036 0.630 13.003 1.00 87.75 197 VAL A O 1
ATOM 1562 N N . ASP A 1 198 ? -26.431 1.717 11.625 1.00 84.81 198 ASP A N 1
ATOM 1563 C CA . ASP A 1 198 ? -27.253 0.556 11.268 1.00 84.81 198 ASP A CA 1
ATOM 1564 C C . ASP A 1 198 ? -26.478 -0.325 10.280 1.00 84.81 198 ASP A C 1
ATOM 1566 O O . ASP A 1 198 ? -26.165 0.126 9.177 1.00 84.81 198 ASP A O 1
ATOM 1570 N N . ASP A 1 199 ? -26.201 -1.576 10.643 1.00 84.50 199 ASP A N 1
ATOM 1571 C CA . ASP A 1 199 ? -25.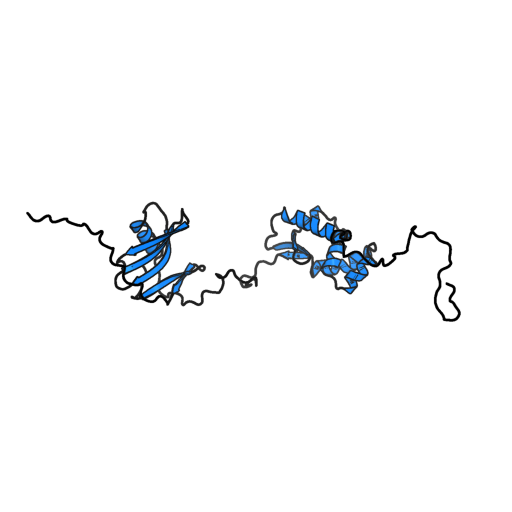340 -2.457 9.842 1.00 84.50 199 ASP A CA 1
ATOM 1572 C C . ASP A 1 199 ? -25.986 -2.878 8.510 1.00 84.50 199 ASP A C 1
ATOM 1574 O O . ASP A 1 199 ? -25.305 -3.305 7.582 1.00 84.50 199 ASP A O 1
ATOM 1578 N N . THR A 1 200 ? -27.313 -2.756 8.390 1.00 82.81 200 THR A N 1
ATOM 1579 C CA . THR A 1 200 ? -28.057 -3.122 7.174 1.00 82.81 200 THR A CA 1
ATOM 1580 C C . THR A 1 200 ? -28.159 -1.955 6.197 1.00 82.81 200 THR A C 1
ATOM 1582 O O . THR A 1 200 ? -28.077 -2.136 4.984 1.00 82.81 200 THR A O 1
ATOM 1585 N N . THR A 1 201 ? -28.413 -0.750 6.709 1.00 83.19 201 THR A N 1
ATOM 1586 C CA . THR A 1 201 ? -28.668 0.442 5.878 1.00 83.19 201 THR A CA 1
ATOM 1587 C C . THR A 1 201 ? -27.504 1.422 5.837 1.00 83.19 201 THR A C 1
ATOM 1589 O O . THR A 1 201 ? -27.564 2.393 5.083 1.00 83.19 201 THR A O 1
ATOM 1592 N N . HIS A 1 202 ? -26.474 1.201 6.655 1.00 80.19 202 HIS A N 1
ATOM 1593 C CA . HIS A 1 202 ? -25.358 2.117 6.903 1.00 80.19 202 HIS A CA 1
ATOM 1594 C C . HIS A 1 202 ? -25.799 3.531 7.323 1.00 80.19 202 HIS A C 1
ATOM 1596 O O . HIS A 1 202 ? -25.050 4.502 7.204 1.00 80.19 202 HIS A O 1
ATOM 1602 N N . ALA A 1 203 ? -27.031 3.671 7.822 1.00 78.88 203 ALA A N 1
ATOM 1603 C CA . ALA A 1 203 ? -27.566 4.939 8.288 1.00 78.88 203 ALA A CA 1
ATOM 1604 C C . ALA A 1 203 ? -27.075 5.230 9.711 1.00 78.88 203 ALA A C 1
ATOM 1606 O O . ALA A 1 203 ? -27.179 4.379 10.594 1.00 78.88 203 ALA A O 1
ATOM 1607 N N . ARG A 1 204 ? -26.610 6.460 9.953 1.00 81.75 204 ARG A N 1
ATOM 1608 C CA . ARG A 1 204 ? -26.281 6.935 11.303 1.00 81.75 204 ARG A CA 1
ATOM 1609 C C . ARG A 1 204 ? -27.552 7.147 12.123 1.00 81.75 204 ARG A C 1
ATOM 1611 O O . ARG A 1 204 ? -28.531 7.722 11.634 1.00 81.75 204 ARG A O 1
ATOM 1618 N N . ARG A 1 205 ? -27.531 6.696 13.372 1.00 79.75 205 ARG A N 1
ATOM 1619 C CA . ARG A 1 205 ? -28.618 6.803 14.350 1.00 79.75 205 ARG A CA 1
ATOM 1620 C C . ARG A 1 205 ? -28.050 7.226 15.697 1.00 79.75 205 ARG A C 1
ATOM 1622 O O . ARG A 1 205 ? -26.877 7.009 15.979 1.00 79.75 205 ARG A O 1
ATOM 1629 N N . SER A 1 206 ? -28.892 7.816 16.534 1.00 85.06 206 SER A N 1
ATOM 1630 C CA . SER A 1 206 ? -28.537 8.086 17.920 1.00 85.06 206 SER A CA 1
ATOM 1631 C C . SER A 1 206 ? -29.733 7.910 18.841 1.00 85.06 206 SER A C 1
ATOM 1633 O O . SER A 1 206 ? -30.887 8.030 18.415 1.00 85.06 206 SER A O 1
ATOM 1635 N N . TYR A 1 207 ? -29.452 7.604 20.102 1.00 83.19 207 TYR A N 1
ATOM 1636 C CA . TYR A 1 207 ? -30.456 7.494 21.153 1.00 83.19 207 TYR A CA 1
ATOM 1637 C C . TYR A 1 207 ? -29.878 7.945 22.499 1.00 83.19 207 TYR A C 1
ATOM 1639 O O . TYR A 1 207 ? -28.694 8.272 22.619 1.00 83.19 207 TYR A O 1
ATOM 1647 N N . ARG A 1 208 ? -30.753 8.031 23.504 1.00 84.06 208 ARG A N 1
ATOM 1648 C CA . ARG A 1 208 ? -30.416 8.488 24.853 1.00 84.06 208 ARG A CA 1
ATOM 1649 C C . ARG A 1 208 ? -30.921 7.508 25.893 1.00 84.06 208 ARG A C 1
ATOM 1651 O O . ARG A 1 208 ? -32.016 6.967 25.741 1.00 84.06 208 ARG A O 1
ATOM 1658 N N . THR A 1 209 ? -30.135 7.329 26.942 1.00 80.94 209 THR A N 1
ATOM 1659 C CA . THR A 1 209 ? -30.414 6.409 28.044 1.00 80.94 209 THR A CA 1
ATOM 1660 C C . THR A 1 209 ? -29.872 6.977 29.352 1.00 80.94 209 THR A C 1
ATOM 1662 O O . THR A 1 209 ? -28.901 7.730 29.361 1.00 80.94 209 THR A O 1
ATOM 1665 N N . GLU A 1 210 ? -30.503 6.642 30.474 1.00 81.88 210 GLU A N 1
ATOM 1666 C CA . GLU A 1 210 ? -30.017 7.015 31.813 1.00 81.88 210 GLU A CA 1
ATOM 1667 C C . GLU A 1 210 ? -28.932 6.042 32.317 1.00 81.88 210 GLU A C 1
ATOM 1669 O O . GLU A 1 210 ? -28.246 6.298 33.311 1.00 81.88 210 GLU A O 1
ATOM 1674 N N . SER A 1 211 ? -28.752 4.917 31.616 1.00 79.88 211 SER A N 1
ATOM 1675 C CA . SER A 1 211 ? -27.753 3.899 31.923 1.00 79.88 211 SER A CA 1
ATOM 1676 C C . SER A 1 211 ? -26.340 4.393 31.612 1.00 79.88 211 SER A C 1
ATOM 1678 O O . SER A 1 211 ? -26.060 4.942 30.547 1.00 79.88 211 SER A O 1
ATOM 1680 N N . ASN A 1 212 ? -25.404 4.159 32.533 1.00 77.69 212 ASN A N 1
ATOM 1681 C CA . ASN A 1 212 ? -23.991 4.483 32.336 1.00 77.69 212 ASN A CA 1
ATOM 1682 C C . ASN A 1 212 ? -23.225 3.295 31.740 1.00 77.69 212 ASN A C 1
ATOM 1684 O O . ASN A 1 212 ? -22.460 2.628 32.435 1.00 77.69 212 ASN A O 1
ATOM 1688 N N . ILE A 1 213 ? -23.463 3.028 30.462 1.00 75.06 213 ILE A N 1
ATOM 1689 C CA . ILE A 1 213 ? -23.072 1.772 29.809 1.00 75.06 213 ILE A CA 1
ATOM 1690 C C . ILE A 1 213 ? -21.553 1.674 29.589 1.00 75.06 213 ILE A C 1
ATOM 1692 O O . ILE A 1 213 ? -20.985 0.593 29.652 1.00 75.06 213 ILE A O 1
ATOM 1696 N N . ALA A 1 214 ? -20.872 2.809 29.413 1.00 74.06 214 ALA A N 1
ATOM 1697 C CA . ALA A 1 214 ? -19.422 2.872 29.198 1.00 74.06 214 ALA A CA 1
ATOM 1698 C C . ALA A 1 214 ? -18.639 3.379 30.428 1.00 74.06 214 ALA A C 1
ATOM 1700 O O . ALA A 1 214 ? -17.482 3.784 30.311 1.00 74.06 214 ALA A O 1
ATOM 1701 N N . HIS A 1 215 ? -19.272 3.398 31.609 1.00 79.12 215 HIS A N 1
ATOM 1702 C CA . HIS A 1 215 ? -18.689 3.922 32.851 1.00 79.12 215 HIS A CA 1
ATOM 1703 C C . HIS A 1 215 ? -18.090 5.338 32.724 1.00 79.12 215 HIS A C 1
ATOM 1705 O O . HIS A 1 215 ? -17.129 5.686 33.410 1.00 79.12 215 HIS A O 1
ATOM 1711 N N . LEU A 1 216 ? -18.677 6.178 31.871 1.00 79.62 216 LEU A N 1
ATOM 1712 C CA . LEU A 1 216 ? -18.163 7.510 31.582 1.00 79.62 216 LEU A CA 1
ATOM 1713 C C . LEU A 1 216 ? -18.409 8.468 32.759 1.00 79.62 216 LEU A C 1
ATOM 1715 O O . LEU A 1 216 ? -19.515 8.476 33.327 1.00 79.62 216 LEU A O 1
ATOM 1719 N N . PRO A 1 217 ? -17.414 9.296 33.131 1.00 79.25 217 PRO A N 1
ATOM 1720 C CA . PRO A 1 217 ? -17.643 10.443 33.991 1.00 79.25 217 PRO A CA 1
ATOM 1721 C C . PRO A 1 217 ? -18.463 11.503 33.246 1.00 79.25 217 PRO A C 1
ATOM 1723 O O . PRO A 1 217 ? -18.561 11.496 32.018 1.00 79.25 217 PRO A O 1
ATOM 1726 N N . ASP A 1 218 ? -19.072 12.413 34.002 1.00 80.50 218 ASP A N 1
ATOM 1727 C CA . ASP A 1 218 ? -19.817 13.525 33.415 1.00 80.50 218 ASP A CA 1
ATOM 1728 C C . ASP A 1 218 ? -18.911 14.378 32.510 1.00 80.50 218 ASP A C 1
ATOM 1730 O O . ASP A 1 218 ? -17.769 14.681 32.865 1.00 80.50 218 ASP A O 1
ATOM 1734 N N . GLY A 1 219 ? -19.411 14.727 31.326 1.00 75.69 219 GLY A N 1
ATOM 1735 C CA . GLY A 1 219 ? -18.690 15.493 30.314 1.00 75.69 219 GLY A CA 1
ATOM 1736 C C . GLY A 1 219 ? -17.674 14.690 29.498 1.00 75.69 219 GLY A C 1
ATOM 1737 O O . GLY A 1 219 ? -17.030 15.265 28.620 1.00 75.69 219 GLY A O 1
ATOM 1738 N N . ALA A 1 220 ? -17.509 13.385 29.742 1.00 81.25 220 ALA A N 1
ATOM 1739 C CA . ALA A 1 220 ? -16.650 12.557 28.903 1.00 81.25 220 ALA A CA 1
ATOM 1740 C C . ALA A 1 220 ? -17.344 12.133 27.608 1.00 81.25 220 ALA A C 1
ATOM 1742 O O . ALA A 1 220 ? -18.542 11.841 27.566 1.00 81.25 220 ALA A O 1
ATOM 1743 N N . CYS A 1 221 ? -16.537 12.060 26.556 1.00 85.94 221 CYS A N 1
ATOM 1744 C CA . CYS A 1 221 ? -16.921 11.570 25.249 1.00 85.94 221 CYS A CA 1
ATOM 1745 C C . CYS A 1 221 ? -15.821 10.644 24.737 1.00 85.94 221 CYS A C 1
ATOM 1747 O O . CYS A 1 221 ? -14.639 10.995 24.764 1.00 85.94 221 CYS A O 1
ATOM 1749 N N . ILE A 1 222 ? -16.225 9.470 24.270 1.00 87.12 222 ILE A N 1
ATOM 1750 C CA . ILE A 1 222 ? -15.351 8.497 23.628 1.00 87.12 222 ILE A CA 1
ATOM 1751 C C . ILE A 1 222 ? -15.889 8.162 22.239 1.00 87.12 222 ILE A C 1
ATOM 1753 O O . ILE A 1 222 ? -17.101 8.123 22.019 1.00 87.12 222 ILE A O 1
ATOM 1757 N N . GLU A 1 223 ? -14.983 7.920 21.304 1.00 89.44 223 GLU A N 1
ATOM 1758 C CA . GLU A 1 223 ? -15.298 7.505 19.936 1.00 89.44 223 GLU A CA 1
ATOM 1759 C C . GLU A 1 223 ? -14.524 6.242 19.586 1.00 89.44 223 GLU A C 1
ATOM 1761 O O . GLU A 1 223 ? -13.362 6.099 19.975 1.00 89.44 223 GLU A O 1
ATOM 1766 N N . GLN A 1 224 ? -15.170 5.338 18.852 1.00 86.00 224 GLN A N 1
ATOM 1767 C CA . GLN A 1 224 ? -14.500 4.179 18.284 1.00 86.00 224 GLN A CA 1
ATOM 1768 C C . GLN A 1 224 ? -13.750 4.631 17.031 1.00 86.00 224 GLN A C 1
ATOM 1770 O O . GLN A 1 224 ? -14.357 5.101 16.065 1.00 86.00 224 GLN A O 1
ATOM 1775 N N . ALA A 1 225 ? -12.424 4.539 17.070 1.00 80.88 225 ALA A N 1
ATOM 1776 C CA . ALA A 1 225 ? -11.573 4.885 15.943 1.00 80.88 225 ALA A CA 1
ATOM 1777 C C . ALA A 1 225 ? -11.421 3.697 14.977 1.00 80.88 225 ALA A C 1
ATOM 1779 O O . ALA A 1 225 ? -11.853 2.575 15.246 1.00 80.88 225 ALA A O 1
ATOM 1780 N N . ALA A 1 226 ? -10.791 3.947 13.826 1.00 73.44 226 ALA A N 1
ATOM 1781 C CA . ALA A 1 226 ? -10.554 2.932 12.796 1.00 73.44 226 ALA A CA 1
ATOM 1782 C C . ALA A 1 226 ? -9.624 1.790 13.253 1.00 73.44 226 ALA A C 1
ATOM 1784 O O . ALA A 1 226 ? -9.546 0.762 12.588 1.00 73.44 226 ALA A O 1
ATOM 1785 N N . ASP A 1 227 ? -8.926 1.963 14.376 1.00 74.62 227 ASP A N 1
ATOM 1786 C CA . ASP A 1 227 ? -8.084 0.945 15.006 1.00 74.62 227 ASP A CA 1
ATOM 1787 C C . ASP A 1 227 ? -8.848 0.063 16.014 1.00 74.62 227 ASP A C 1
ATOM 1789 O O . ASP A 1 227 ? -8.227 -0.638 16.813 1.00 74.62 227 ASP A O 1
ATOM 1793 N N . GLU A 1 228 ? -10.184 0.128 15.987 1.00 77.00 228 GLU A N 1
ATOM 1794 C CA . GLU A 1 228 ? -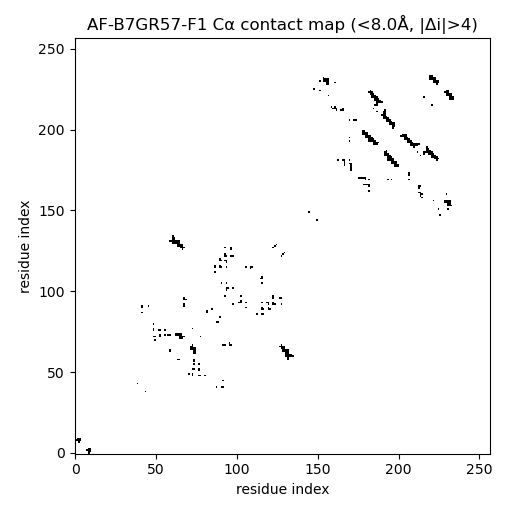11.124 -0.592 16.856 1.00 77.00 228 GLU A CA 1
ATOM 1795 C C . GLU A 1 228 ? -11.011 -0.241 18.350 1.00 77.00 228 GLU A C 1
ATOM 1797 O O . GLU A 1 228 ? -11.729 -0.809 19.180 1.00 77.00 228 GLU A O 1
ATOM 1802 N N . ARG A 1 229 ? -10.164 0.730 18.717 1.00 83.88 229 ARG A N 1
ATOM 1803 C CA . ARG A 1 229 ? -10.024 1.210 20.093 1.00 83.88 229 ARG A CA 1
ATOM 1804 C C . ARG A 1 229 ? -10.919 2.414 20.341 1.00 83.88 229 ARG A C 1
ATOM 1806 O O . ARG A 1 229 ? -11.268 3.182 19.447 1.00 83.88 229 ARG A O 1
ATOM 1813 N N . TRP A 1 230 ? -11.277 2.586 21.608 1.00 85.38 230 TRP A N 1
ATOM 1814 C CA . TRP A 1 230 ? -12.004 3.759 22.069 1.00 85.38 230 TRP A CA 1
ATOM 1815 C C . TRP A 1 230 ? -11.019 4.858 22.439 1.00 85.38 230 TRP A C 1
ATOM 1817 O O . TRP A 1 230 ? -10.164 4.672 23.306 1.00 85.38 230 TRP A O 1
ATOM 1827 N N . HIS A 1 231 ? -11.158 6.011 21.801 1.00 86.81 231 HIS A N 1
ATOM 1828 C CA . HIS A 1 231 ? -10.342 7.188 22.057 1.00 86.81 231 HIS A CA 1
ATOM 1829 C C . HIS A 1 231 ? -11.162 8.268 22.746 1.00 86.81 231 HIS A C 1
ATOM 1831 O O . HIS A 1 231 ? -12.337 8.478 22.447 1.00 86.81 231 HIS A O 1
ATOM 1837 N N . VAL A 1 232 ? -10.524 8.969 23.677 1.00 82.56 232 VAL A N 1
ATOM 1838 C CA . VAL A 1 232 ? -11.105 10.109 24.373 1.00 82.56 232 VAL A CA 1
ATOM 1839 C C . VAL A 1 232 ? -11.142 11.298 23.433 1.00 82.56 232 VAL A C 1
ATOM 1841 O O . VAL A 1 232 ? -10.113 11.757 22.935 1.00 82.56 232 VAL A O 1
ATOM 1844 N N . VAL A 1 233 ? -12.339 11.827 23.230 1.00 81.19 233 VAL A N 1
ATOM 1845 C CA . VAL A 1 233 ? -12.573 13.002 22.401 1.00 81.19 233 VAL A CA 1
ATOM 1846 C C . VAL A 1 233 ? -12.943 14.141 23.328 1.00 81.19 233 VAL A C 1
ATOM 1848 O O . VAL A 1 233 ? -14.080 14.258 23.774 1.00 81.19 233 VAL A O 1
ATOM 1851 N N . HIS A 1 234 ? -11.961 14.974 23.656 1.00 64.50 234 HIS A N 1
ATOM 1852 C CA . HIS A 1 234 ? -12.210 16.224 24.359 1.00 64.50 234 HIS A CA 1
ATOM 1853 C C . HIS A 1 234 ? -12.226 17.368 23.350 1.00 64.50 234 HIS A C 1
ATOM 1855 O O . HIS A 1 234 ? -11.179 17.893 22.997 1.00 64.50 234 HIS A O 1
ATOM 1861 N N . ASP A 1 235 ? -13.419 17.670 22.842 1.00 46.09 235 ASP A N 1
ATOM 1862 C CA . ASP A 1 235 ? -14.002 19.016 22.853 1.00 46.09 235 ASP A CA 1
ATOM 1863 C C . ASP A 1 235 ? -15.389 18.972 22.193 1.00 46.09 235 ASP A C 1
ATOM 1865 O O . ASP A 1 235 ? -15.517 18.753 20.992 1.00 46.09 235 ASP A O 1
ATOM 1869 N N . ASP A 1 236 ? -16.430 19.216 22.990 1.00 40.53 236 ASP A N 1
ATOM 1870 C CA . ASP A 1 236 ? -17.599 19.958 22.521 1.00 40.53 236 ASP A CA 1
ATOM 1871 C C . ASP A 1 236 ? -18.090 20.853 23.679 1.00 40.53 236 ASP A C 1
ATOM 1873 O O . ASP A 1 236 ? -18.319 20.355 24.789 1.00 40.53 236 ASP A O 1
ATOM 1877 N N . PRO A 1 237 ? -18.238 22.177 23.474 1.00 37.47 237 PRO A N 1
ATOM 1878 C CA . PRO A 1 237 ? -18.990 23.026 24.389 1.00 37.47 237 PRO A CA 1
ATOM 1879 C C . PRO A 1 237 ? -20.429 22.495 24.525 1.00 37.47 237 PRO A C 1
ATOM 1881 O O . PRO A 1 237 ? -20.928 21.829 23.616 1.00 37.47 237 PRO A O 1
ATOM 1884 N N . PRO A 1 238 ? -21.121 22.783 25.644 1.00 42.03 238 PRO A N 1
ATOM 1885 C CA . PRO A 1 238 ? -22.446 22.238 25.915 1.00 42.03 238 PRO A CA 1
ATOM 1886 C C . PRO A 1 238 ? -23.372 22.450 24.717 1.00 42.03 238 PRO A C 1
ATOM 1888 O O . PRO A 1 238 ? -23.522 23.581 24.243 1.00 42.03 238 PRO A O 1
ATOM 1891 N N . LEU A 1 239 ? -24.013 21.369 24.252 1.00 45.47 239 LEU A N 1
ATOM 1892 C CA . LEU A 1 239 ? -25.119 21.479 23.307 1.00 45.47 239 LEU A CA 1
ATOM 1893 C C . LEU A 1 239 ? -26.083 22.540 23.857 1.00 45.47 239 LEU A C 1
ATOM 1895 O O . LEU A 1 239 ? -26.449 22.463 25.038 1.00 45.47 239 LEU A O 1
ATOM 1899 N N . PRO A 1 240 ? -26.492 23.542 23.056 1.00 45.19 240 PRO A N 1
ATOM 1900 C CA . PRO A 1 240 ? -27.495 24.484 23.514 1.00 45.19 240 PRO A CA 1
ATOM 1901 C C . PRO A 1 240 ? -28.711 23.678 23.990 1.00 45.19 240 PRO A C 1
ATOM 1903 O O . PRO A 1 240 ? -29.066 22.680 23.347 1.00 45.19 240 PRO A O 1
ATOM 1906 N N . PRO A 1 241 ? -29.329 24.062 25.122 1.00 47.34 241 PRO A N 1
ATOM 1907 C CA . PRO A 1 241 ? -30.454 23.324 25.674 1.00 47.34 241 PRO A CA 1
ATOM 1908 C C . PRO A 1 241 ? -31.502 23.107 24.578 1.00 47.34 241 PRO A C 1
ATOM 1910 O O . PRO A 1 241 ? -31.667 23.989 23.723 1.00 47.34 241 PRO A O 1
ATOM 1913 N N . PRO A 1 242 ? -32.200 21.955 24.577 1.00 41.75 242 PRO A N 1
ATOM 1914 C CA . PRO A 1 242 ? -33.181 21.647 23.550 1.00 41.75 242 PRO A CA 1
ATOM 1915 C C . PRO A 1 242 ? -34.113 22.841 23.420 1.00 41.75 242 PRO A C 1
ATOM 1917 O O . PRO A 1 242 ? -34.709 23.281 24.409 1.00 41.75 242 PRO A O 1
ATOM 1920 N N . THR A 1 243 ? -34.188 23.405 22.210 1.00 41.25 243 THR A N 1
ATOM 1921 C CA . THR A 1 243 ? -35.090 24.519 21.933 1.00 41.25 243 THR A CA 1
ATOM 1922 C C . THR A 1 243 ? -36.452 24.068 22.438 1.00 41.25 243 THR A C 1
ATOM 1924 O O . THR A 1 243 ? -36.897 22.993 22.016 1.00 41.25 243 THR A O 1
ATOM 1927 N N . PRO A 1 244 ? -37.087 24.791 23.381 1.00 39.81 244 PRO A N 1
ATOM 1928 C CA . PRO A 1 244 ? -38.332 24.334 23.964 1.00 39.81 244 PRO A CA 1
ATOM 1929 C C . PRO A 1 244 ? -39.267 24.048 22.807 1.00 39.81 244 PRO A C 1
ATOM 1931 O O . PRO A 1 244 ? -39.535 24.930 21.985 1.00 39.81 244 PRO A O 1
ATOM 1934 N N . ARG A 1 245 ? -39.665 22.773 22.705 1.00 38.84 245 ARG A N 1
ATOM 1935 C CA . ARG A 1 245 ? -40.576 22.258 21.690 1.00 38.84 245 ARG A CA 1
ATOM 1936 C C . ARG A 1 245 ? -41.702 23.267 21.633 1.00 38.84 245 ARG A C 1
ATOM 1938 O O . ARG A 1 245 ? -42.430 23.400 22.616 1.00 38.84 245 ARG A O 1
ATOM 1945 N N . ARG A 1 246 ? -41.755 24.050 20.549 1.00 39.12 246 ARG A N 1
ATOM 1946 C CA . ARG A 1 246 ? -42.733 25.122 20.381 1.00 39.12 246 ARG A CA 1
ATOM 1947 C C . ARG A 1 246 ? -44.070 24.418 20.507 1.00 39.12 246 ARG A C 1
ATOM 1949 O O . ARG A 1 246 ? -44.465 23.691 19.597 1.00 39.12 246 ARG A O 1
ATOM 1956 N N . GLN A 1 247 ? -44.682 24.506 21.689 1.00 39.97 247 GLN A N 1
ATOM 1957 C CA . GLN A 1 247 ? -45.985 23.926 21.923 1.00 39.97 247 GLN A CA 1
ATOM 1958 C C . GLN A 1 247 ? -46.844 24.563 20.852 1.00 39.97 247 GLN A C 1
ATOM 1960 O O . GLN A 1 247 ? -46.962 25.790 20.800 1.00 39.97 247 GLN A O 1
ATOM 1965 N N . ALA A 1 248 ? -47.322 23.731 19.927 1.00 40.62 248 ALA A N 1
ATOM 1966 C CA . ALA A 1 248 ? -48.283 24.150 18.937 1.00 40.62 248 ALA A CA 1
ATOM 1967 C C . ALA A 1 248 ? -49.349 24.918 19.709 1.00 40.62 248 ALA A C 1
ATOM 1969 O O . ALA A 1 248 ? -49.973 24.367 20.621 1.00 40.62 248 ALA A O 1
ATOM 1970 N N . ALA A 1 249 ? -49.460 26.211 19.417 1.00 41.34 249 ALA A N 1
ATOM 1971 C CA . ALA A 1 249 ? -50.446 27.065 20.029 1.00 41.34 249 ALA A CA 1
ATOM 1972 C C . ALA A 1 249 ? -51.813 26.470 19.681 1.00 41.34 249 ALA A C 1
ATOM 1974 O O . ALA A 1 249 ? -52.367 26.724 18.614 1.00 41.34 249 ALA A O 1
ATOM 1975 N N . ARG A 1 250 ? -52.365 25.652 20.584 1.00 42.84 250 ARG A N 1
ATOM 1976 C CA . ARG A 1 250 ? -53.803 25.435 20.659 1.00 42.84 250 ARG A CA 1
ATOM 1977 C C . ARG A 1 250 ? -54.363 26.766 21.117 1.00 42.84 250 ARG A C 1
ATOM 1979 O O . ARG A 1 250 ? -54.508 27.022 22.308 1.00 42.84 250 ARG A O 1
ATOM 1986 N N . THR A 1 251 ? -54.657 27.619 20.147 1.00 42.16 251 THR A N 1
ATOM 1987 C CA . THR A 1 251 ? -55.583 28.731 20.291 1.00 42.16 251 THR A CA 1
ATOM 1988 C C . THR A 1 251 ? -56.927 28.154 20.733 1.00 42.16 251 THR A C 1
ATOM 1990 O O . THR A 1 251 ? -57.803 27.832 19.934 1.00 42.16 251 THR A O 1
ATOM 1993 N N . ARG A 1 252 ? -57.103 27.998 22.049 1.00 43.78 252 ARG A N 1
ATOM 1994 C CA . ARG A 1 252 ? -58.432 27.989 22.652 1.00 43.78 252 ARG A CA 1
ATOM 1995 C C . ARG A 1 252 ? -58.996 29.387 22.433 1.00 43.78 252 ARG A C 1
ATOM 1997 O O . ARG A 1 252 ? -58.675 30.316 23.166 1.00 43.78 252 ARG A O 1
ATOM 2004 N N . ARG A 1 253 ? -59.819 29.534 21.394 1.00 41.62 253 ARG A N 1
ATOM 2005 C CA . ARG A 1 253 ? -60.786 30.627 21.315 1.00 41.62 253 ARG A CA 1
ATOM 2006 C C . ARG A 1 253 ? -61.734 30.469 22.502 1.00 41.62 253 ARG A C 1
ATOM 2008 O O . ARG A 1 253 ? -62.627 29.630 22.471 1.00 41.62 253 ARG A O 1
ATOM 2015 N N . HIS A 1 254 ? -61.509 31.248 23.552 1.00 40.38 254 HIS A N 1
ATOM 2016 C CA . HIS A 1 254 ? -62.586 31.642 24.446 1.00 40.38 254 HIS A CA 1
ATOM 2017 C C . HIS A 1 254 ? -63.383 32.727 23.723 1.00 40.38 254 HIS A C 1
ATOM 2019 O O . HIS A 1 254 ? -62.867 33.812 23.472 1.00 40.38 254 HIS A O 1
ATOM 2025 N N . ALA A 1 255 ? -64.620 32.406 23.354 1.00 46.50 255 ALA A N 1
ATOM 2026 C CA . ALA A 1 255 ? -65.648 33.412 23.141 1.00 46.50 255 ALA A CA 1
ATOM 2027 C C . ALA A 1 255 ? -66.214 33.778 24.524 1.00 46.50 255 ALA A C 1
ATOM 2029 O O . ALA A 1 255 ? -66.618 32.862 25.250 1.00 46.50 255 ALA A O 1
ATOM 2030 N N . PRO A 1 256 ? -66.212 35.053 24.937 1.00 52.69 256 PRO A N 1
ATOM 2031 C CA . PRO A 1 256 ? -67.126 35.514 25.963 1.00 52.69 256 PRO A CA 1
ATOM 2032 C C . PRO A 1 256 ? -68.502 35.808 25.344 1.00 52.69 256 PRO A C 1
ATOM 2034 O O . PRO A 1 256 ? -68.616 35.991 24.132 1.00 52.69 256 PRO A O 1
ATOM 2037 N N . ALA A 1 257 ? -69.496 35.758 26.230 1.00 44.28 257 ALA A N 1
ATOM 2038 C CA . ALA A 1 257 ? -70.941 35.856 26.029 1.00 44.28 257 ALA A CA 1
ATOM 2039 C C . ALA A 1 257 ? -71.428 36.954 25.071 1.00 44.28 257 ALA A C 1
ATOM 2041 O O . ALA A 1 257 ? -70.802 38.037 25.033 1.00 44.28 257 ALA A O 1
#

Foldseek 3Di:
DDADPVRDDDDDPDDDPDDDDDDDPDPDDPPPPPDDPPDDPLVVVVVVLQVQQVVDDDDDQQFKWFDAPPDTGGPVSCVVPADDLRLSVLLSLCCRPNDPVSVVCCVVCVPVSVSSCVRSVVSCVPPTIDRRHDPDPPDPPPPPPDPQPPPPPFAFDPDDQPQVLVQCVVCVFPPVVWTWGWFKWAAAVQKIKTWTATPVPRDIDIDIDSDPRGVDDHGWMWGQGPVRTIGTDDDDDDDDPPPPPPPPPPPPPDDDD

pLDDT: mean 71.43, std 18.5, range [33.47, 94.0]